Protein AF-A0A8T4JF68-F1 (afdb_monomer)

Sequence (188 aa):
KTSKNRTFMYDCLETLEKKGLVSHYIETNKKFFRAANPEQLYSVLDEEQKVQEQIMNEKCSSIKKLIPDLAKLQKPKGALPYVELFSTKKGIKTVLNLVLREKVDLFVYGSILAFRDIMEHYYDIWNKQRKGIATHVLTPEILQLPHAETEYFSDDYRTNTTTFTFGNKIIEILWGQVPVAILIESAE

Foldseek 3Di:
DDPDDPVVVVVVQVVCVVLVQKDWDDDPNDIDIDGDDPCSVVVSVVVVVVVVVVVVVVVVVVVVVCVVVVVVVPDDPPDPFDKDKAKALVSVVVVLVVCLVVLEAKEKEADPPLVCVQNPPVSVVSLVSNPNRAYEYEYCDDDDRPRYHYDHDHPVPHDQWMWIDGDQWIWIWRGDNMIMIMITGGPD

Nearest PDB structures (foldseek):
  5bpd-assembly1_C  TM=5.252E-01  e=4.393E-07  Pyrococcus furiosus
  6o8m-assembly1_A  TM=6.994E-01  e=2.051E-01  Rhodobacter capsulatus
  4aih-assembly1_A  TM=4.752E-01  e=1.415E-01  Yersinia pseudotuberculosis YPIII
  2jpi-assembly1_A  TM=5.373E-01  e=3.162E-01  Pseudomonas aeruginosa
  1sd4-assembly1_B  TM=3.888E-01  e=1.902E+00  Staphylococcus aureus

pLDDT: mean 90.13, std 8.57, range [48.44, 98.25]

Secondary structure (DSSP, 8-state):
--SS-HHHHHHHHHHHHHTTSEEEEEETTEEEEEEPPTTHHHHHHHHHHHHHHHHHHHHHHHHHHHHHHHHHHHS-SS-PSEEEEEEHHHHHHHHHHHHHHH---EEEEE-HHHHHHHHTHHHHHHHHHTTTS-EEEEESS----TT-EEEE--GGG--SEEEEEETTEEEEEE-SSS-EEEEEE---

Structure (mmCIF, N/CA/C/O backbone):
data_AF-A0A8T4JF68-F1
#
_entry.id   AF-A0A8T4JF68-F1
#
loop_
_atom_site.group_PDB
_atom_site.id
_atom_site.type_symbol
_atom_site.label_atom_id
_atom_site.label_alt_id
_atom_site.label_comp_id
_atom_site.label_asym_id
_atom_site.label_entity_id
_atom_site.label_seq_id
_atom_site.pdbx_PDB_ins_code
_atom_site.Cartn_x
_atom_site.Cartn_y
_atom_site.Cartn_z
_atom_site.occupancy
_atom_site.B_iso_or_equiv
_atom_site.auth_seq_id
_atom_site.auth_comp_id
_atom_site.auth_asym_id
_atom_site.auth_atom_id
_atom_site.pdbx_PDB_model_num
ATOM 1 N N . LYS A 1 1 ? -19.165 -5.368 49.349 1.00 48.44 1 LYS A N 1
ATOM 2 C CA . LYS A 1 1 ? -18.160 -4.419 49.897 1.00 48.44 1 LYS A CA 1
ATOM 3 C C . LYS A 1 1 ? -16.955 -4.441 48.971 1.00 48.44 1 LYS A C 1
ATOM 5 O O . LYS A 1 1 ? -16.382 -5.506 48.805 1.00 48.44 1 LYS A O 1
ATOM 10 N N . THR A 1 2 ? -16.626 -3.325 48.331 1.00 67.75 2 THR A N 1
ATOM 11 C CA . THR A 1 2 ? -15.415 -3.197 47.506 1.00 67.75 2 THR A CA 1
ATOM 12 C C . THR A 1 2 ? -14.262 -2.686 48.378 1.00 67.75 2 THR A C 1
ATOM 14 O O . THR A 1 2 ? -14.488 -1.980 49.358 1.00 67.75 2 THR A O 1
ATOM 17 N N . SER A 1 3 ? -13.024 -3.054 48.049 1.00 77.75 3 SER A N 1
ATOM 18 C CA . SER A 1 3 ? -11.802 -2.644 48.764 1.00 77.75 3 SER A CA 1
ATOM 19 C C . SER A 1 3 ? -11.249 -1.279 48.310 1.00 77.75 3 SER A C 1
ATOM 21 O O . SER A 1 3 ? -10.084 -0.969 48.546 1.00 77.75 3 SER A O 1
ATOM 23 N N . LYS A 1 4 ? -12.055 -0.463 47.616 1.00 81.12 4 LYS A N 1
ATOM 24 C CA . LYS A 1 4 ? -11.630 0.787 46.961 1.00 81.12 4 LYS A CA 1
ATOM 25 C C . LYS A 1 4 ? -12.006 2.028 47.781 1.00 81.12 4 LYS A C 1
ATOM 27 O O . LYS A 1 4 ? -12.950 2.005 48.567 1.00 81.12 4 LYS A O 1
ATOM 32 N N . ASN A 1 5 ? -11.264 3.122 47.579 1.00 84.62 5 ASN A N 1
ATOM 33 C CA . ASN A 1 5 ? -11.522 4.413 48.226 1.00 84.62 5 ASN A CA 1
ATOM 34 C C . ASN A 1 5 ? -12.870 5.003 47.759 1.00 84.62 5 ASN A C 1
ATOM 36 O O . ASN A 1 5 ? -13.254 4.847 46.600 1.00 84.62 5 ASN A O 1
ATOM 40 N N . ARG A 1 6 ? -13.579 5.689 48.663 1.00 82.88 6 ARG A N 1
ATOM 41 C CA . ARG A 1 6 ? -14.903 6.281 48.427 1.00 82.88 6 ARG A CA 1
ATOM 42 C C . ARG A 1 6 ? -14.926 7.252 47.248 1.00 82.88 6 ARG A C 1
ATOM 44 O O . ARG A 1 6 ? -15.857 7.163 46.461 1.00 82.88 6 ARG A O 1
ATOM 51 N N . THR A 1 7 ? -13.921 8.117 47.100 1.00 86.69 7 THR A N 1
ATOM 52 C CA . THR A 1 7 ? -13.858 9.084 45.986 1.00 86.69 7 THR A CA 1
ATOM 53 C C . THR A 1 7 ? -13.863 8.359 44.642 1.00 86.69 7 THR A C 1
ATOM 55 O O . THR A 1 7 ? -14.750 8.574 43.828 1.00 86.69 7 THR A O 1
ATOM 58 N N . PHE A 1 8 ? -12.983 7.365 44.494 1.00 88.50 8 PHE A N 1
ATOM 59 C CA . PHE A 1 8 ? -12.908 6.534 43.292 1.00 88.50 8 PHE A CA 1
ATOM 60 C C . PHE A 1 8 ? -14.219 5.790 42.995 1.00 88.50 8 PHE A C 1
ATOM 62 O O . PHE A 1 8 ? -14.572 5.598 41.835 1.00 88.50 8 PHE A O 1
ATOM 69 N N . MET A 1 9 ? -14.957 5.359 44.027 1.00 87.25 9 MET A N 1
ATOM 70 C CA . MET A 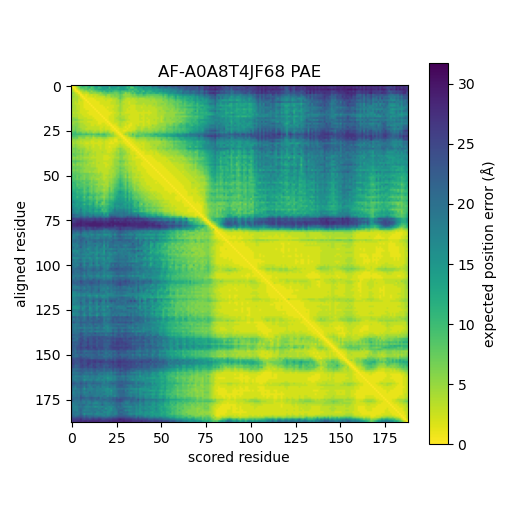1 9 ? -16.259 4.721 43.815 1.00 87.25 9 MET A CA 1
ATOM 71 C C . MET A 1 9 ? -17.302 5.691 43.272 1.00 87.25 9 MET A C 1
ATOM 73 O O . MET A 1 9 ? -18.075 5.290 42.409 1.00 87.25 9 MET A O 1
ATOM 77 N N . TYR A 1 10 ? -17.346 6.928 43.772 1.00 87.50 10 TYR A N 1
ATOM 78 C CA . TYR A 1 10 ? -18.277 7.930 43.259 1.00 87.50 10 TYR A CA 1
ATOM 79 C C . TYR A 1 10 ? -17.936 8.314 41.820 1.00 87.50 10 TYR A C 1
ATOM 81 O O . TYR A 1 10 ? -18.845 8.319 40.998 1.00 87.50 10 TYR A O 1
ATOM 89 N N . ASP A 1 11 ? -16.654 8.481 41.488 1.00 89.25 11 ASP A N 1
ATOM 90 C CA . ASP A 1 11 ? -16.212 8.754 40.111 1.00 89.25 11 ASP A CA 1
ATOM 91 C C . ASP A 1 11 ? -16.599 7.609 39.155 1.00 89.25 11 ASP A C 1
ATOM 93 O O . ASP A 1 11 ? -17.097 7.820 38.045 1.00 89.25 11 ASP A O 1
ATOM 97 N N . CYS A 1 12 ? -16.414 6.362 39.604 1.00 90.69 12 CYS A N 1
ATOM 98 C CA . CYS A 1 12 ? -16.812 5.173 38.852 1.00 90.69 12 CYS A CA 1
ATOM 99 C C . CYS A 1 12 ? -18.333 5.091 38.677 1.00 90.69 12 CYS A C 1
ATOM 101 O O . CYS A 1 12 ? -18.801 4.823 37.574 1.00 90.69 12 CYS A O 1
ATOM 103 N N . LEU A 1 13 ? -19.108 5.315 39.742 1.00 90.50 13 LEU A N 1
ATOM 104 C CA . LEU A 1 13 ? -20.571 5.291 39.688 1.00 90.50 13 LEU A CA 1
ATOM 105 C C . LEU A 1 13 ? -21.118 6.412 38.806 1.00 90.50 13 LEU A C 1
ATOM 107 O O . LEU A 1 13 ? -22.035 6.157 38.038 1.00 90.50 13 LEU A O 1
ATOM 111 N N . GLU A 1 14 ? -20.526 7.604 38.848 1.00 91.06 14 GLU A N 1
ATOM 112 C CA . GLU A 1 14 ? -20.888 8.715 37.969 1.00 91.06 14 GLU A CA 1
ATOM 113 C C . GLU A 1 14 ? -20.590 8.388 36.499 1.00 91.06 14 GLU A C 1
ATOM 115 O O . GLU A 1 14 ? -21.401 8.666 35.619 1.00 91.06 14 GLU A O 1
ATOM 120 N N . THR A 1 15 ? -19.456 7.745 36.216 1.00 91.50 15 THR A N 1
ATOM 121 C CA . THR A 1 15 ? -19.109 7.313 34.852 1.00 91.50 15 THR A CA 1
ATOM 122 C C . THR A 1 15 ? -20.068 6.237 34.343 1.00 91.50 15 THR A C 1
ATOM 124 O O . THR A 1 15 ? -20.536 6.310 33.208 1.00 91.50 15 THR A O 1
ATOM 127 N N . LEU A 1 16 ? -20.386 5.244 35.179 1.00 91.25 16 LEU A N 1
ATOM 128 C CA . LEU A 1 16 ? -21.347 4.191 34.843 1.00 91.25 16 LEU A CA 1
ATOM 129 C C . LEU A 1 16 ? -22.762 4.750 34.665 1.00 91.25 16 LEU A C 1
ATOM 131 O O . LEU A 1 16 ? -23.489 4.290 33.790 1.00 91.25 16 LEU A O 1
ATOM 135 N N . GLU A 1 17 ? -23.130 5.753 35.458 1.00 91.12 17 GLU A N 1
ATOM 136 C CA . GLU A 1 17 ? -24.394 6.475 35.344 1.00 91.12 17 GLU A CA 1
ATOM 137 C C . GLU A 1 17 ? -24.473 7.257 34.026 1.00 91.12 17 GLU A C 1
ATOM 139 O O . GLU A 1 17 ? -25.445 7.109 33.289 1.00 91.12 17 GLU A O 1
ATOM 144 N N . LYS A 1 18 ? -23.413 7.988 33.649 1.00 89.94 18 LYS A N 1
ATOM 145 C CA . LYS A 1 18 ? -23.311 8.669 32.342 1.00 89.94 18 LYS A CA 1
ATOM 146 C C . LYS A 1 18 ? -23.386 7.702 31.158 1.00 89.94 18 LYS A C 1
ATOM 148 O O . LYS A 1 18 ? -23.906 8.075 30.114 1.00 89.94 18 LYS A O 1
ATOM 153 N N . LYS A 1 19 ? -22.887 6.473 31.321 1.00 89.38 19 LYS A N 1
ATOM 154 C CA . LYS A 1 19 ? -22.987 5.393 30.324 1.00 89.38 19 LYS A CA 1
ATOM 155 C C . LYS A 1 19 ? -24.321 4.627 30.373 1.00 89.38 19 LYS A C 1
ATOM 157 O O . LYS A 1 19 ? -24.468 3.647 29.656 1.00 89.38 19 LYS A O 1
ATOM 162 N N . GLY A 1 20 ? -25.265 5.001 31.242 1.00 89.12 20 GLY A N 1
ATOM 163 C CA . GLY A 1 20 ? -26.559 4.318 31.380 1.00 89.12 20 GLY A CA 1
ATOM 164 C C . GLY A 1 20 ? -26.493 2.918 32.009 1.00 89.12 20 GLY A C 1
ATOM 165 O O . GLY A 1 20 ? -27.494 2.206 32.051 1.00 89.12 20 GLY A O 1
ATOM 166 N N . LEU A 1 21 ? -25.334 2.510 32.535 1.00 93.00 21 LEU A N 1
ATOM 167 C CA . LEU A 1 21 ? -25.107 1.182 33.121 1.00 93.00 21 LEU A CA 1
ATOM 168 C C . LEU A 1 21 ? -25.537 1.096 34.587 1.00 93.00 21 LEU A C 1
ATOM 170 O O . LEU A 1 21 ? -25.675 0.003 35.144 1.00 93.00 21 LEU A O 1
ATOM 174 N N . VAL A 1 22 ? -25.742 2.243 35.228 1.00 93.81 22 VAL A N 1
ATOM 175 C CA . VAL A 1 22 ? -26.219 2.355 36.604 1.00 93.81 22 VAL A CA 1
ATOM 176 C C . VAL A 1 22 ? -27.252 3.475 36.674 1.00 93.81 22 VAL A C 1
ATOM 178 O O . VAL A 1 22 ? -27.049 4.557 36.142 1.00 93.81 22 VAL A O 1
ATOM 181 N N . SER A 1 23 ? -28.353 3.221 37.370 1.00 90.75 23 SER A N 1
ATOM 182 C CA . SER A 1 23 ? -29.337 4.233 37.760 1.00 90.75 23 SER A CA 1
ATOM 183 C C . SER A 1 23 ? -29.231 4.500 39.256 1.00 90.75 23 SER A C 1
ATOM 185 O O . SER A 1 23 ? -28.668 3.690 39.999 1.00 90.75 23 SER A O 1
ATOM 187 N N . HIS A 1 24 ? -29.783 5.616 39.722 1.00 91.88 24 HIS A N 1
ATOM 188 C CA . HIS A 1 24 ? -29.879 5.885 41.148 1.00 91.88 24 HIS A CA 1
ATOM 189 C C . HIS A 1 24 ? -31.289 6.295 41.557 1.00 91.88 24 HIS A C 1
ATOM 191 O O . HIS A 1 24 ? -32.062 6.812 40.756 1.00 91.88 24 HIS A O 1
ATOM 197 N N . TYR A 1 25 ? -31.601 6.090 42.830 1.00 90.94 25 TYR A N 1
ATOM 198 C CA . TYR A 1 25 ? -32.813 6.589 43.465 1.00 90.94 25 TYR A CA 1
ATOM 199 C C . TYR A 1 25 ? -32.492 7.075 44.880 1.00 90.94 25 TYR A C 1
ATOM 201 O O . TYR A 1 25 ? -31.462 6.716 45.456 1.00 90.94 25 TYR A O 1
ATOM 209 N N . ILE A 1 26 ? -33.351 7.933 45.427 1.00 90.94 26 ILE A N 1
ATOM 210 C CA . ILE A 1 26 ? -33.184 8.477 46.775 1.00 90.94 26 ILE A CA 1
ATOM 211 C C . ILE A 1 26 ? -34.190 7.801 47.694 1.00 90.94 26 ILE A C 1
ATOM 213 O O . ILE A 1 26 ? -35.392 7.849 47.455 1.00 90.94 26 ILE A O 1
ATOM 217 N N . GLU A 1 27 ? -33.691 7.209 48.770 1.00 91.56 27 GLU A N 1
ATOM 218 C CA . GLU A 1 27 ? -34.509 6.620 49.822 1.00 91.56 27 GLU A CA 1
ATOM 219 C C . GLU A 1 27 ? -33.942 7.071 51.169 1.00 91.56 27 GLU A C 1
ATOM 221 O O . GLU A 1 27 ? -32.741 6.965 51.422 1.00 91.56 27 GLU A O 1
ATOM 226 N N . THR A 1 28 ? -34.784 7.636 52.038 1.00 89.38 28 THR A N 1
ATOM 227 C CA . THR A 1 28 ? -34.376 8.112 53.377 1.00 89.38 28 THR A CA 1
ATOM 228 C C . THR A 1 28 ? -33.155 9.061 53.348 1.00 89.38 28 THR A C 1
ATOM 230 O O . THR A 1 28 ? -32.189 8.877 54.090 1.00 89.38 28 THR A O 1
ATOM 233 N N . ASN A 1 29 ? -33.163 10.065 52.457 1.00 88.38 29 ASN A N 1
ATOM 234 C CA . ASN A 1 29 ? -32.058 11.023 52.243 1.00 88.38 29 ASN A CA 1
ATOM 235 C C . ASN A 1 29 ? -30.697 10.392 51.867 1.00 88.38 29 ASN A C 1
ATOM 237 O O . ASN A 1 29 ? -29.649 11.018 52.036 1.00 88.38 29 ASN A O 1
ATOM 241 N N . LYS A 1 30 ? -30.684 9.165 51.330 1.00 86.44 30 LYS A N 1
ATOM 242 C CA . LYS A 1 30 ? -29.474 8.495 50.831 1.00 86.44 30 LYS A CA 1
ATOM 243 C C . LYS A 1 30 ? -29.638 8.101 49.362 1.00 86.44 30 LYS A C 1
ATOM 245 O O . LYS A 1 30 ? -30.699 7.630 48.963 1.00 86.44 30 LYS A O 1
ATOM 250 N N . LYS A 1 31 ? -28.577 8.295 48.567 1.00 87.62 31 LYS A N 1
ATOM 251 C CA . LYS A 1 31 ? -28.507 7.907 47.145 1.00 87.62 31 LYS A CA 1
ATOM 252 C C . LYS A 1 31 ? -28.165 6.416 47.051 1.00 87.62 31 LYS A C 1
ATOM 254 O O . LYS A 1 31 ? -27.073 6.007 47.445 1.00 87.62 31 LYS A O 1
ATOM 259 N N . PHE A 1 32 ? -29.095 5.617 46.545 1.00 90.62 32 PHE A N 1
ATOM 260 C CA . PHE A 1 32 ? -28.908 4.200 46.241 1.00 90.62 32 PHE A CA 1
ATOM 261 C C . PHE A 1 32 ? -28.691 4.024 44.743 1.00 90.62 32 PHE A C 1
ATOM 263 O O . PHE A 1 32 ? -29.302 4.729 43.948 1.00 90.62 32 PHE A O 1
ATOM 270 N N . PHE A 1 33 ? -27.827 3.086 44.360 1.00 91.31 33 PHE A N 1
ATOM 271 C CA . PHE A 1 33 ? -27.488 2.810 42.966 1.00 91.31 33 PHE A CA 1
ATOM 272 C C . PHE A 1 33 ? -27.948 1.405 42.581 1.00 91.31 33 PHE A C 1
ATOM 274 O O . PHE A 1 33 ? -27.778 0.458 43.351 1.00 91.31 33 PHE A O 1
ATOM 281 N N . ARG A 1 34 ? -28.500 1.263 41.378 1.00 91.44 34 ARG A N 1
ATOM 282 C CA . ARG A 1 34 ? -28.985 0.003 40.818 1.00 91.44 34 ARG A CA 1
ATOM 283 C C . ARG A 1 34 ? -28.376 -0.207 39.437 1.00 91.44 34 ARG A C 1
ATOM 285 O O . ARG A 1 34 ? -28.502 0.654 38.570 1.00 91.44 34 ARG A O 1
ATOM 292 N N . ALA A 1 35 ? -27.735 -1.356 39.239 1.00 92.56 35 ALA A N 1
ATOM 293 C CA . ALA A 1 35 ? -27.199 -1.743 37.939 1.00 92.56 35 ALA A CA 1
ATOM 294 C C . ALA A 1 35 ? -28.327 -1.910 36.909 1.00 92.56 35 ALA A C 1
ATOM 296 O O . ALA A 1 35 ? -29.410 -2.407 37.237 1.00 92.56 35 ALA A O 1
ATOM 297 N N . ALA A 1 36 ? -28.061 -1.489 35.677 1.00 90.38 36 ALA A N 1
ATOM 298 C CA . ALA A 1 36 ? -28.931 -1.740 34.541 1.00 90.38 36 ALA A CA 1
ATOM 299 C C . ALA A 1 36 ? -28.865 -3.219 34.109 1.00 90.38 36 ALA A C 1
ATOM 301 O O . ALA A 1 36 ? -28.048 -3.998 34.608 1.00 90.38 36 ALA A O 1
ATOM 302 N N . ASN A 1 37 ? -29.743 -3.619 33.185 1.00 92.56 37 ASN A N 1
ATOM 303 C CA . ASN A 1 37 ? -29.700 -4.955 32.584 1.00 92.56 37 ASN A CA 1
ATOM 304 C C . ASN A 1 37 ? -28.322 -5.176 31.907 1.00 92.56 37 ASN A C 1
ATOM 306 O O . ASN A 1 37 ? -27.897 -4.289 31.167 1.00 92.56 37 ASN A O 1
ATOM 310 N N . PRO A 1 38 ? -27.632 -6.317 32.116 1.00 90.25 38 PRO A N 1
ATOM 311 C CA . PRO A 1 38 ? -26.358 -6.628 31.459 1.00 90.25 38 PRO A CA 1
ATOM 312 C C . PRO A 1 38 ? -26.340 -6.453 29.933 1.00 90.25 38 PRO A C 1
ATOM 314 O O . PRO A 1 38 ? -25.294 -6.114 29.385 1.00 90.25 38 PRO A O 1
ATOM 317 N N . GLU A 1 39 ? -27.477 -6.622 29.248 1.00 90.38 39 GLU A N 1
ATOM 318 C CA . GLU A 1 39 ? -27.603 -6.364 27.803 1.00 90.38 39 GLU A CA 1
ATOM 319 C C . GLU A 1 39 ? -27.243 -4.920 27.415 1.00 90.38 39 GLU A C 1
ATOM 321 O O . GLU A 1 39 ? -26.769 -4.683 26.308 1.00 90.38 39 GLU A O 1
ATOM 326 N N . GLN A 1 40 ? -27.364 -3.961 28.339 1.00 88.88 40 GLN A N 1
ATOM 327 C CA . GLN A 1 40 ? -26.979 -2.564 28.112 1.00 88.88 40 GLN A CA 1
ATOM 328 C C . GLN A 1 40 ? -25.486 -2.391 27.813 1.00 88.88 40 GLN A C 1
ATOM 330 O O . GLN A 1 40 ? -25.106 -1.423 27.162 1.00 88.88 40 GLN A O 1
ATOM 335 N N . LEU A 1 41 ? -24.629 -3.334 28.224 1.00 89.31 41 LEU A N 1
ATOM 336 C CA . LEU A 1 41 ? -23.211 -3.312 27.852 1.00 89.31 41 LEU A CA 1
ATOM 337 C C . LEU A 1 41 ? -23.022 -3.412 26.334 1.00 89.31 41 LEU A C 1
ATOM 339 O O . LEU A 1 41 ? -22.144 -2.746 25.790 1.00 89.31 41 LEU A O 1
ATOM 343 N N . TYR A 1 42 ? -23.854 -4.209 25.654 1.00 89.75 42 TYR A N 1
ATOM 344 C CA . TYR A 1 42 ? -23.826 -4.306 24.196 1.00 89.75 42 TYR A CA 1
ATOM 345 C C . TYR A 1 42 ? -24.303 -3.012 23.545 1.00 89.75 42 TYR A C 1
ATOM 347 O O . TYR A 1 42 ? -23.651 -2.540 22.619 1.00 89.75 42 TYR A O 1
ATOM 355 N N . SER A 1 43 ? -25.379 -2.410 24.056 1.00 88.81 43 SER A N 1
ATOM 356 C CA . SER A 1 43 ? -25.897 -1.138 23.540 1.00 88.81 43 SER A CA 1
ATOM 357 C C . SER A 1 43 ? -24.850 -0.024 23.594 1.00 88.81 43 SER A C 1
ATOM 359 O O . SER A 1 43 ? -24.672 0.686 22.611 1.00 88.81 43 SER A O 1
ATOM 361 N N . VAL A 1 44 ? -24.096 0.083 24.697 1.00 89.56 44 VAL A N 1
ATOM 362 C CA . VAL A 1 44 ? -23.018 1.080 24.834 1.00 89.56 44 VAL A CA 1
ATOM 363 C C . VAL A 1 44 ? -21.924 0.875 23.780 1.00 89.56 44 VAL A C 1
ATOM 365 O O . VAL A 1 44 ? -21.461 1.844 23.185 1.00 89.56 44 VAL A O 1
ATOM 368 N N . LEU A 1 45 ? -21.512 -0.373 23.527 1.00 91.44 45 LEU A N 1
ATOM 369 C CA . LEU A 1 45 ? -20.492 -0.669 22.514 1.00 91.44 45 LEU A CA 1
ATOM 370 C C . LEU A 1 45 ? -20.994 -0.406 21.088 1.00 91.44 45 LEU A C 1
ATOM 372 O O . LEU A 1 45 ? -20.252 0.137 20.272 1.00 91.44 45 LEU A O 1
ATOM 376 N N . ASP A 1 46 ? -22.243 -0.766 20.792 1.00 93.00 46 ASP A N 1
ATOM 377 C CA . ASP A 1 46 ? -22.877 -0.521 19.493 1.00 93.00 46 ASP A CA 1
ATOM 378 C C . ASP A 1 46 ? -23.035 0.984 19.212 1.00 93.00 46 ASP A C 1
ATOM 380 O O . ASP A 1 46 ? -22.745 1.453 18.110 1.00 93.00 46 ASP A O 1
ATOM 384 N N . GLU A 1 47 ? -23.413 1.774 20.220 1.00 91.50 47 GLU A N 1
ATOM 385 C CA . GLU A 1 47 ? -23.448 3.2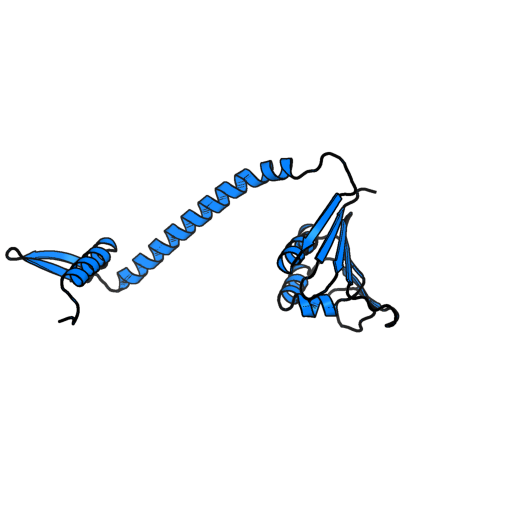37 20.125 1.00 91.50 47 GLU A CA 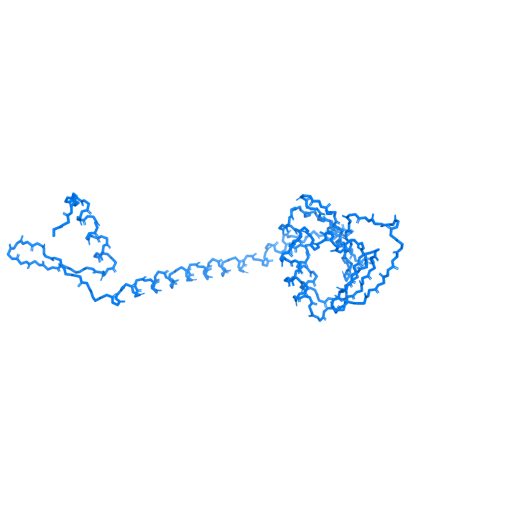1
ATOM 386 C C . GLU A 1 47 ? -22.052 3.832 19.892 1.00 91.50 47 GLU A C 1
ATOM 388 O O . GLU A 1 47 ? -21.879 4.638 18.973 1.00 91.50 47 GLU A O 1
ATOM 393 N N . GLU A 1 48 ? -21.041 3.414 20.665 1.00 91.44 48 GLU A N 1
ATOM 394 C CA . GLU A 1 48 ? -19.653 3.862 20.479 1.00 91.44 48 GLU A CA 1
ATOM 395 C C . GLU A 1 48 ? -19.147 3.528 19.061 1.00 91.44 48 GLU A C 1
ATOM 397 O O . GLU A 1 48 ? -18.528 4.377 18.409 1.00 91.44 48 GLU A O 1
ATOM 402 N N . GLN A 1 49 ? -19.464 2.336 18.540 1.00 93.62 49 GLN A N 1
ATOM 403 C CA . GLN A 1 49 ? -19.123 1.932 17.175 1.00 93.62 49 GLN A CA 1
ATOM 404 C C . GLN A 1 49 ? -19.798 2.827 16.128 1.00 93.62 49 GLN A C 1
ATOM 406 O O . GLN A 1 49 ? -19.119 3.331 15.231 1.00 93.62 49 GLN A O 1
ATOM 411 N N . LYS A 1 50 ? -21.109 3.070 16.244 1.00 94.50 50 LYS A N 1
ATOM 412 C CA . LYS A 1 50 ? -21.863 3.918 15.305 1.00 94.50 50 LYS A CA 1
ATOM 413 C C . LYS A 1 50 ? -21.336 5.348 15.271 1.00 94.50 50 LYS A C 1
ATOM 415 O O . LYS A 1 50 ? -21.194 5.919 14.191 1.00 94.50 50 LYS A O 1
ATOM 420 N N . VAL A 1 51 ? -20.997 5.915 16.430 1.00 94.62 51 VAL A N 1
ATOM 421 C CA . VAL A 1 51 ? -20.394 7.254 16.514 1.00 94.62 51 VAL A CA 1
ATOM 422 C C . VAL A 1 51 ? -19.040 7.281 15.803 1.00 94.62 51 VAL A C 1
ATOM 424 O O . VAL A 1 51 ? -18.774 8.187 15.012 1.00 94.62 51 VAL A O 1
ATOM 427 N N . GLN A 1 52 ? -18.184 6.281 16.027 1.00 93.50 52 GLN A N 1
ATOM 428 C CA . GLN A 1 52 ? -16.889 6.200 15.343 1.00 93.50 52 GLN A CA 1
ATOM 429 C C . GLN A 1 52 ? -17.038 6.033 13.829 1.00 93.50 52 GLN A C 1
ATOM 431 O O . GLN A 1 52 ? -16.306 6.668 13.065 1.00 93.50 52 GLN A O 1
ATOM 436 N N . GLU A 1 53 ? -17.996 5.219 13.393 1.00 95.19 53 GLU A N 1
ATOM 437 C CA . GLU A 1 53 ? -18.310 5.021 11.983 1.00 95.19 53 GLU A CA 1
ATOM 438 C C . GLU A 1 53 ? -18.797 6.323 11.333 1.00 95.19 53 GLU A C 1
ATOM 440 O O . GLU A 1 53 ? -18.308 6.700 10.267 1.00 95.19 53 GLU A O 1
ATOM 445 N N . GLN A 1 54 ? -19.683 7.070 11.999 1.00 94.81 54 GLN A N 1
ATOM 446 C CA . GLN A 1 54 ? -20.129 8.388 11.542 1.00 94.81 54 GLN A CA 1
ATOM 447 C C . GLN A 1 54 ? -18.962 9.372 11.411 1.00 94.81 54 GLN A C 1
ATOM 449 O O . GLN A 1 54 ? -18.780 9.956 10.342 1.00 94.81 54 GLN A O 1
ATOM 454 N N . ILE A 1 55 ? -18.114 9.490 12.439 1.00 95.00 55 ILE A N 1
ATOM 455 C CA . ILE A 1 55 ? -16.928 10.363 12.410 1.00 95.00 55 ILE A CA 1
ATOM 456 C C . ILE A 1 55 ? -15.998 9.979 11.251 1.00 9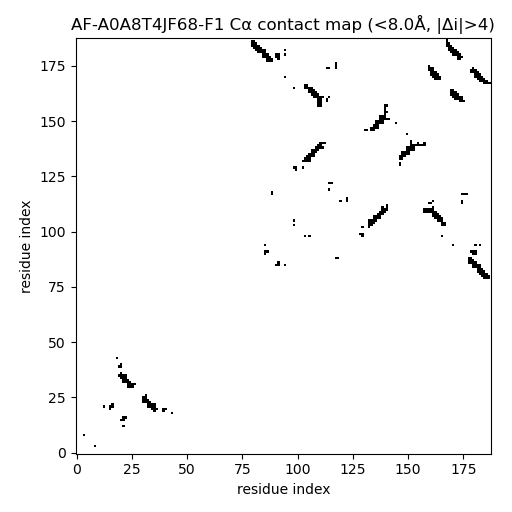5.00 55 ILE A C 1
ATOM 458 O O . ILE A 1 55 ? -15.447 10.848 10.569 1.00 95.00 55 ILE A O 1
ATOM 462 N N . MET A 1 56 ? -15.798 8.680 11.014 1.00 93.00 56 MET A N 1
ATOM 463 C CA . MET A 1 56 ? -14.973 8.206 9.905 1.00 93.00 56 MET A CA 1
ATOM 464 C C . MET A 1 56 ? -15.594 8.575 8.554 1.00 93.00 56 MET A C 1
ATOM 466 O O . MET A 1 56 ? -14.906 9.120 7.688 1.00 93.00 56 MET A O 1
ATOM 470 N N . ASN A 1 57 ? -16.898 8.354 8.392 1.00 93.75 57 ASN A N 1
ATOM 471 C CA . ASN A 1 57 ? -17.634 8.673 7.172 1.00 93.75 57 ASN A CA 1
ATOM 472 C C . ASN A 1 57 ? -17.604 10.175 6.857 1.00 93.75 57 ASN A C 1
ATOM 474 O O . ASN A 1 57 ? -17.393 10.561 5.704 1.00 93.75 57 ASN A O 1
ATOM 478 N N . GLU A 1 58 ? -17.730 11.034 7.867 1.00 94.19 58 GLU A N 1
ATOM 479 C CA . GLU A 1 58 ? -17.611 12.488 7.724 1.00 94.19 58 GLU A CA 1
ATOM 480 C C . GLU A 1 58 ? -16.208 12.913 7.279 1.00 94.19 58 GLU A C 1
ATOM 482 O O . GLU A 1 58 ? -16.063 13.717 6.349 1.00 94.19 58 GLU A O 1
ATOM 487 N N . LYS A 1 59 ? -15.161 12.337 7.885 1.00 93.50 59 LYS A N 1
ATOM 488 C CA . LYS A 1 59 ? -13.766 12.576 7.480 1.00 93.50 59 LYS A CA 1
ATOM 489 C C . LYS A 1 59 ? -13.526 12.137 6.039 1.00 93.50 59 LYS A C 1
ATOM 491 O O . LYS A 1 59 ? -12.997 12.916 5.245 1.00 93.50 59 LYS A O 1
ATOM 496 N N . CYS A 1 60 ? -13.961 10.932 5.673 1.00 90.25 60 CYS A N 1
ATOM 497 C CA . CYS A 1 60 ? -13.854 10.417 4.309 1.00 90.25 60 CYS A CA 1
ATOM 498 C C . CYS A 1 60 ? -14.600 11.303 3.304 1.00 90.25 60 CYS A C 1
ATOM 500 O O . CYS A 1 60 ? -14.043 11.635 2.259 1.00 90.25 60 CYS A O 1
ATOM 502 N N . SER A 1 61 ? -15.824 11.731 3.625 1.00 92.62 61 SER A N 1
ATOM 503 C CA . SER A 1 61 ? -16.623 12.641 2.793 1.00 92.62 61 SER A CA 1
ATOM 504 C C . SER A 1 61 ? -15.923 13.985 2.584 1.00 92.62 61 SER A C 1
ATOM 506 O O . SER A 1 61 ? -15.826 14.471 1.455 1.00 92.62 61 SER A O 1
ATOM 508 N N . SER A 1 62 ? -15.362 14.554 3.652 1.00 91.44 62 SER A N 1
ATOM 509 C CA . SER A 1 62 ? -14.638 15.829 3.609 1.00 91.44 62 SER A CA 1
ATOM 510 C C . SER A 1 62 ? -13.392 15.741 2.729 1.00 91.44 62 SER A C 1
ATOM 512 O O . SER A 1 62 ? -13.190 16.580 1.856 1.00 91.44 62 SER A O 1
ATOM 514 N N . ILE A 1 63 ? -12.602 14.675 2.881 1.00 91.31 63 ILE A N 1
ATOM 515 C CA . ILE A 1 63 ? -11.420 14.428 2.045 1.00 91.31 63 ILE A CA 1
ATOM 516 C C . ILE A 1 63 ? -11.828 14.199 0.586 1.00 91.31 63 ILE A C 1
ATOM 518 O O . ILE A 1 63 ? -11.222 14.769 -0.318 1.00 91.31 63 ILE A O 1
ATOM 522 N N . LYS A 1 64 ? -12.890 13.423 0.333 1.00 92.12 64 LYS A N 1
ATOM 523 C CA . LYS A 1 64 ? -13.366 13.116 -1.024 1.00 92.12 64 LYS A CA 1
ATOM 524 C C . LYS A 1 64 ? -13.769 14.369 -1.805 1.00 92.12 64 LYS A C 1
ATOM 526 O O . LYS A 1 64 ? -13.570 14.405 -3.015 1.00 92.12 64 LYS A O 1
ATOM 531 N N . LYS A 1 65 ? -14.281 15.400 -1.123 1.00 92.75 65 LYS A N 1
ATOM 532 C CA . LYS A 1 65 ? -14.580 16.710 -1.727 1.00 92.75 65 LYS A CA 1
ATOM 533 C C . LYS 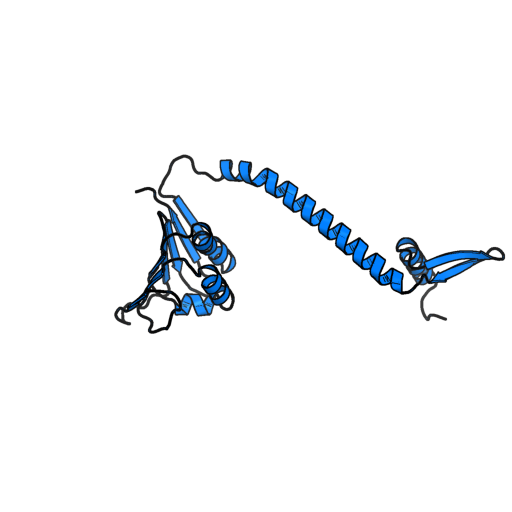A 1 65 ? -13.321 17.494 -2.112 1.00 92.75 65 LYS A C 1
ATOM 535 O O . LYS A 1 65 ? -13.371 18.239 -3.080 1.00 92.75 65 LYS A O 1
ATOM 540 N N . LEU A 1 66 ? -12.212 17.309 -1.394 1.00 91.62 66 LEU A N 1
ATOM 541 C CA . LEU A 1 66 ? -10.943 18.011 -1.632 1.00 91.62 66 LEU A CA 1
ATOM 542 C C . LEU A 1 66 ? -10.071 17.341 -2.706 1.00 91.62 66 LEU A C 1
ATOM 544 O O . LEU A 1 66 ? -9.279 18.019 -3.357 1.00 91.62 66 LEU A O 1
ATOM 548 N N . ILE A 1 67 ? -10.215 16.026 -2.915 1.00 90.25 67 ILE A N 1
ATOM 549 C CA . ILE A 1 67 ? -9.418 15.260 -3.894 1.00 90.25 67 ILE A CA 1
ATOM 550 C C . ILE A 1 67 ? -9.392 15.909 -5.293 1.00 90.25 67 ILE A C 1
ATOM 552 O O . ILE A 1 67 ? -8.296 16.040 -5.838 1.00 90.25 67 ILE A O 1
ATOM 556 N N . PRO A 1 68 ? -10.523 16.335 -5.898 1.00 86.31 68 PRO A N 1
ATOM 557 C CA . PRO A 1 68 ? -10.510 16.921 -7.239 1.00 86.31 68 PRO A CA 1
ATOM 558 C C . PRO A 1 68 ? -9.674 18.199 -7.337 1.00 86.31 68 PRO A C 1
ATOM 560 O O . PRO A 1 68 ? -9.018 18.424 -8.351 1.00 86.31 68 PRO A O 1
ATOM 563 N N . ASP A 1 69 ? -9.677 19.031 -6.296 1.00 86.75 69 ASP A N 1
ATOM 564 C CA . ASP A 1 69 ? -8.924 20.285 -6.292 1.00 86.75 69 ASP A CA 1
ATOM 565 C C . ASP A 1 69 ? -7.436 20.043 -6.041 1.00 86.75 69 ASP A C 1
ATOM 567 O O . ASP A 1 69 ? -6.597 20.613 -6.739 1.00 86.75 69 ASP A O 1
ATOM 571 N N . LEU A 1 70 ? -7.097 19.110 -5.147 1.00 87.12 70 LEU A N 1
ATOM 572 C CA . LEU A 1 70 ? -5.717 18.648 -4.976 1.00 87.12 70 LEU A CA 1
ATOM 573 C C . LEU A 1 70 ? -5.164 18.036 -6.271 1.00 87.12 70 LEU A C 1
ATOM 575 O O . LEU A 1 70 ? -4.027 18.310 -6.645 1.00 87.12 70 LEU A O 1
ATOM 579 N N . ALA A 1 71 ? -5.982 17.282 -7.009 1.00 81.75 71 ALA A N 1
ATOM 580 C CA . ALA A 1 71 ? -5.590 16.705 -8.292 1.00 81.75 71 ALA A CA 1
ATOM 581 C C . ALA A 1 71 ? -5.300 17.775 -9.361 1.00 81.75 71 ALA A C 1
ATOM 583 O O . ALA A 1 71 ? -4.425 17.577 -10.204 1.00 81.75 71 ALA A O 1
ATOM 584 N N . LYS A 1 72 ? -5.989 18.926 -9.333 1.00 80.25 72 LYS A N 1
ATOM 585 C CA . LYS A 1 72 ? -5.678 20.059 -10.226 1.00 80.25 72 LYS A CA 1
ATOM 586 C C . LYS A 1 72 ? -4.326 20.691 -9.896 1.00 80.25 72 LYS A C 1
ATOM 588 O O . LYS A 1 72 ? -3.630 21.101 -10.818 1.00 80.25 72 LYS A O 1
ATOM 593 N N . LEU A 1 73 ? -3.969 20.766 -8.612 1.00 79.12 73 LEU A N 1
ATOM 594 C CA . LEU A 1 73 ? -2.677 21.293 -8.155 1.00 79.12 73 LEU A CA 1
ATOM 595 C C . LEU A 1 73 ? -1.522 20.330 -8.444 1.00 79.12 73 LEU A C 1
ATOM 597 O O . LEU A 1 73 ? -0.404 20.776 -8.678 1.00 79.12 73 LEU A O 1
ATOM 601 N N . GLN A 1 74 ? -1.794 19.022 -8.436 1.00 70.81 74 GLN A N 1
ATOM 602 C CA . GLN A 1 74 ? -0.777 18.001 -8.663 1.0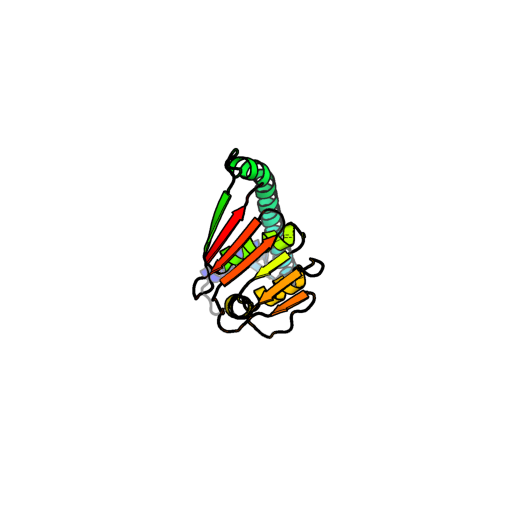0 70.81 74 GLN A CA 1
ATOM 603 C C . GLN A 1 74 ? -0.309 17.938 -10.119 1.00 70.81 74 GLN A C 1
ATOM 605 O O . GLN A 1 74 ? 0.828 17.550 -10.346 1.00 70.81 74 GLN A O 1
ATOM 610 N N . LYS A 1 75 ? -1.140 18.305 -11.108 1.00 59.38 75 LYS A N 1
ATOM 611 C CA . LYS A 1 75 ? -0.746 18.230 -12.523 1.00 59.38 75 LYS A CA 1
ATOM 612 C C . LYS A 1 75 ? 0.369 19.243 -12.828 1.00 59.38 75 LYS A C 1
ATOM 614 O O . LYS A 1 75 ? 0.063 20.439 -12.908 1.00 59.38 75 LYS A O 1
ATOM 619 N N . PRO A 1 76 ? 1.622 18.820 -13.092 1.00 59.53 76 PRO A N 1
ATOM 620 C CA . PRO A 1 76 ? 2.571 19.709 -13.738 1.00 59.53 76 PRO A CA 1
ATOM 621 C C . PRO A 1 76 ? 1.983 20.089 -15.099 1.00 59.53 76 PRO A C 1
ATOM 623 O O . PRO A 1 76 ? 1.636 19.234 -15.917 1.00 59.53 76 PRO A O 1
ATOM 626 N N . LYS A 1 77 ? 1.796 21.389 -15.331 1.00 53.56 77 LYS A N 1
ATOM 627 C CA . LYS A 1 77 ? 1.383 21.896 -16.639 1.00 53.56 77 LYS A CA 1
ATOM 628 C C . LYS A 1 77 ? 2.488 21.572 -17.654 1.00 53.56 77 LYS A C 1
ATOM 630 O O . LYS A 1 77 ? 3.472 22.293 -17.727 1.00 53.56 77 LYS A O 1
ATOM 635 N N . GLY A 1 78 ? 2.305 20.510 -18.436 1.00 56.88 78 GLY A N 1
ATOM 636 C CA . GLY A 1 78 ? 2.894 20.373 -19.773 1.00 56.88 78 GLY A CA 1
ATOM 637 C C . GLY A 1 78 ? 4.371 19.989 -19.897 1.00 56.88 78 GLY A C 1
ATOM 638 O O . GLY A 1 78 ? 4.899 20.143 -20.990 1.00 56.88 78 GLY A O 1
ATOM 639 N N . ALA A 1 79 ? 5.038 19.480 -18.860 1.00 60.25 79 ALA A N 1
ATOM 640 C CA . ALA A 1 79 ? 6.406 18.968 -18.992 1.00 60.25 79 ALA A CA 1
ATOM 641 C C . ALA A 1 79 ? 6.422 17.449 -18.795 1.00 60.25 79 ALA A C 1
ATOM 643 O O . ALA A 1 79 ? 6.591 16.961 -17.680 1.00 60.25 79 ALA A O 1
ATOM 644 N N . LEU A 1 80 ? 6.187 16.714 -19.881 1.00 67.06 80 LEU A N 1
ATOM 645 C CA . LEU A 1 80 ? 6.662 15.338 -19.985 1.00 67.06 80 LEU A CA 1
ATOM 646 C C . LEU A 1 80 ? 8.113 15.394 -20.494 1.00 67.06 80 LEU A C 1
ATOM 648 O O . LEU A 1 80 ? 8.416 16.269 -21.310 1.00 67.06 80 LEU A O 1
ATOM 652 N N . PRO A 1 81 ? 9.010 14.521 -20.011 1.00 78.44 81 PRO A N 1
ATOM 653 C CA . PRO A 1 81 ? 8.750 13.409 -19.095 1.00 78.44 81 PRO A CA 1
ATOM 654 C C . PRO A 1 81 ? 8.541 13.846 -17.632 1.00 78.44 81 PRO A C 1
ATOM 656 O O . PRO A 1 81 ? 9.238 14.720 -17.116 1.00 78.44 81 PRO A O 1
ATOM 659 N N . TYR A 1 82 ? 7.582 13.208 -16.959 1.00 86.31 82 TYR A N 1
ATOM 660 C CA . TYR A 1 82 ? 7.346 13.339 -15.520 1.00 86.31 82 TYR A CA 1
ATOM 661 C C . TYR A 1 82 ? 8.105 12.241 -14.781 1.00 86.31 82 TYR A C 1
ATOM 663 O O . TYR A 1 82 ? 8.019 11.075 -15.161 1.00 86.31 82 TYR A O 1
ATOM 671 N N . VAL A 1 83 ? 8.836 12.610 -13.728 1.00 91.06 83 VAL A N 1
ATOM 672 C CA . VAL A 1 83 ? 9.618 11.669 -12.920 1.00 91.06 83 VAL A CA 1
ATOM 673 C C . VAL A 1 83 ? 9.288 11.852 -11.442 1.00 91.06 83 VAL A C 1
ATOM 675 O O . VAL A 1 83 ? 9.365 12.965 -10.921 1.00 91.06 83 VAL A O 1
ATOM 678 N N . GLU A 1 84 ? 8.956 10.760 -10.755 1.00 92.94 84 GLU A N 1
ATOM 679 C CA . GLU A 1 84 ? 8.656 10.746 -9.320 1.00 92.94 84 GLU A CA 1
ATOM 680 C C . GLU A 1 84 ? 9.410 9.615 -8.607 1.00 92.94 84 GLU A C 1
ATOM 682 O O . GLU A 1 84 ? 9.481 8.487 -9.093 1.00 92.94 84 GLU A O 1
ATOM 687 N N . LEU A 1 85 ? 9.975 9.921 -7.435 1.00 96.44 85 LEU A N 1
ATOM 688 C CA . LEU A 1 85 ? 10.727 8.974 -6.615 1.00 96.44 85 LEU A CA 1
ATOM 689 C C . LEU A 1 85 ? 9.859 8.450 -5.467 1.00 96.44 85 LEU A C 1
ATOM 691 O O . LEU A 1 85 ? 9.317 9.221 -4.676 1.00 96.44 85 LEU A O 1
ATOM 695 N N . PHE A 1 86 ? 9.819 7.133 -5.306 1.00 97.12 86 PHE A N 1
ATOM 696 C CA . PHE A 1 86 ? 9.138 6.449 -4.217 1.00 97.12 86 PHE A CA 1
ATOM 697 C C . PHE A 1 86 ? 10.151 5.667 -3.393 1.00 97.12 86 PHE A C 1
ATOM 699 O O . PHE A 1 86 ? 10.824 4.781 -3.902 1.00 97.12 86 PHE A O 1
ATOM 706 N N . SER A 1 87 ? 10.240 5.947 -2.100 1.00 93.50 87 SER A N 1
ATOM 707 C CA . SER A 1 87 ? 11.107 5.206 -1.184 1.00 93.50 87 SER A CA 1
ATOM 708 C C . SER A 1 87 ? 10.291 4.380 -0.194 1.00 93.50 87 SER A C 1
ATOM 710 O O . SER A 1 87 ? 9.129 4.686 0.094 1.00 93.50 87 SER A O 1
ATOM 712 N N . THR A 1 88 ? 10.924 3.346 0.370 1.00 96.50 88 THR A N 1
ATOM 713 C CA . THR A 1 88 ? 10.353 2.385 1.333 1.00 96.50 88 THR A CA 1
ATOM 714 C C . THR A 1 88 ? 9.312 1.443 0.731 1.00 96.50 88 THR A C 1
ATOM 716 O O . THR A 1 88 ? 8.655 1.757 -0.260 1.00 96.50 88 THR A O 1
ATOM 719 N N . LYS A 1 89 ? 9.053 0.311 1.406 1.00 96.69 89 LYS A N 1
ATOM 720 C CA . LYS A 1 89 ? 7.998 -0.638 1.004 1.00 96.69 89 LYS A CA 1
ATOM 721 C C . LYS A 1 89 ? 6.643 0.055 0.792 1.00 96.69 89 LYS A C 1
ATOM 723 O O . LYS A 1 89 ? 5.885 -0.348 -0.081 1.00 96.69 89 LYS A O 1
ATOM 728 N N . LYS A 1 90 ? 6.316 1.102 1.563 1.00 96.06 90 LYS A N 1
ATOM 729 C CA . LYS A 1 90 ? 5.035 1.818 1.434 1.00 96.06 90 LYS A CA 1
ATOM 730 C C . LYS A 1 90 ? 4.961 2.630 0.136 1.00 96.06 90 LYS A C 1
ATOM 732 O O . LYS A 1 90 ? 3.919 2.603 -0.509 1.00 96.06 90 LYS A O 1
ATOM 737 N N . GLY A 1 91 ? 6.056 3.279 -0.265 1.00 96.38 91 GLY A N 1
ATOM 738 C CA . GLY A 1 91 ? 6.157 3.974 -1.551 1.00 96.38 91 GLY A CA 1
ATOM 739 C C . GLY A 1 91 ? 6.044 3.010 -2.732 1.00 96.38 91 GLY A C 1
ATOM 740 O O . GLY A 1 91 ? 5.278 3.268 -3.656 1.00 96.38 91 GLY A O 1
ATOM 741 N N . ILE A 1 92 ? 6.698 1.846 -2.640 1.00 97.56 92 ILE A N 1
ATOM 742 C CA . ILE A 1 92 ? 6.594 0.791 -3.660 1.00 97.56 92 ILE A CA 1
ATOM 743 C C . ILE A 1 92 ? 5.142 0.323 -3.843 1.00 97.56 92 ILE A C 1
ATOM 745 O O . ILE A 1 92 ? 4.668 0.197 -4.969 1.00 97.56 92 ILE A O 1
ATOM 749 N N . LYS A 1 93 ? 4.388 0.129 -2.750 1.00 97.38 93 LYS A N 1
ATOM 750 C CA . LYS A 1 93 ? 2.953 -0.207 -2.840 1.00 97.38 93 LYS A CA 1
ATOM 751 C C . LYS A 1 93 ? 2.161 0.876 -3.570 1.00 97.38 93 LYS A C 1
ATOM 753 O O . LYS A 1 93 ? 1.287 0.555 -4.367 1.00 97.38 93 LYS A O 1
ATOM 758 N N . THR A 1 94 ? 2.448 2.148 -3.291 1.00 96.31 94 THR A N 1
ATOM 759 C CA . THR A 1 94 ? 1.767 3.274 -3.941 1.00 96.31 94 THR A CA 1
ATOM 760 C C . THR A 1 94 ? 1.968 3.242 -5.452 1.00 96.31 94 THR A C 1
ATOM 762 O O . THR A 1 94 ? 0.981 3.309 -6.183 1.00 96.31 94 THR A O 1
ATOM 765 N N . VAL A 1 95 ? 3.211 3.084 -5.917 1.00 96.88 95 VAL A N 1
ATOM 766 C CA . VAL A 1 95 ? 3.512 3.102 -7.354 1.00 96.88 95 VAL A CA 1
ATOM 767 C C . VAL A 1 95 ? 3.022 1.830 -8.064 1.00 96.88 95 VAL A C 1
ATOM 769 O O . VAL A 1 95 ? 2.415 1.918 -9.125 1.00 96.88 95 VAL A O 1
ATOM 772 N N . LEU A 1 96 ? 3.139 0.648 -7.446 1.00 97.00 96 LEU A N 1
ATOM 773 C CA . LEU A 1 96 ? 2.628 -0.609 -8.019 1.00 97.00 96 LEU A CA 1
ATOM 774 C C . LEU A 1 96 ? 1.094 -0.678 -8.076 1.00 97.00 96 LEU A C 1
ATOM 776 O O . LEU A 1 96 ? 0.533 -1.391 -8.911 1.00 97.00 96 LEU A O 1
ATOM 780 N N . ASN A 1 97 ? 0.388 0.070 -7.225 1.00 96.00 97 ASN A N 1
ATOM 781 C CA . ASN A 1 97 ? -1.069 0.186 -7.309 1.00 96.00 97 ASN A CA 1
ATOM 782 C C . ASN A 1 97 ? -1.528 0.967 -8.554 1.00 96.00 97 ASN A C 1
ATOM 784 O O . ASN A 1 97 ? -2.695 0.850 -8.932 1.00 96.00 97 ASN A O 1
ATOM 788 N N . LEU A 1 98 ? -0.646 1.735 -9.210 1.00 95.31 98 LEU A N 1
ATOM 789 C CA . LEU A 1 98 ? -0.959 2.392 -10.484 1.00 95.31 98 LEU A CA 1
ATOM 790 C C . LEU A 1 98 ? -1.247 1.354 -11.573 1.00 95.31 98 LEU A C 1
ATOM 792 O O . LEU A 1 98 ? -2.251 1.478 -12.271 1.00 95.31 98 L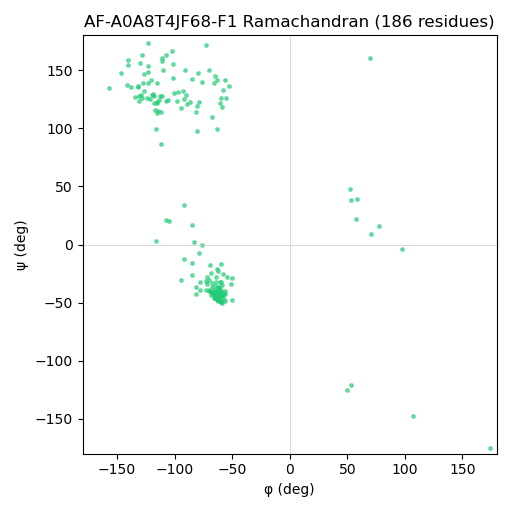EU A O 1
ATOM 796 N N . VAL A 1 99 ? -0.453 0.280 -11.622 1.00 95.81 99 VAL A N 1
ATOM 797 C CA . VAL A 1 99 ? -0.651 -0.858 -12.536 1.00 95.81 99 VAL A CA 1
ATOM 798 C C . VAL A 1 99 ? -2.048 -1.462 -12.357 1.00 95.81 99 VAL A C 1
ATOM 800 O O . VAL A 1 99 ? -2.801 -1.626 -13.316 1.00 95.81 99 VAL A O 1
ATOM 803 N N . LEU A 1 100 ? -2.438 -1.724 -11.103 1.00 95.06 100 LEU A N 1
ATOM 804 C CA . LEU A 1 100 ? -3.747 -2.301 -10.764 1.00 95.06 100 LEU A CA 1
ATOM 805 C C . LEU A 1 100 ? -4.923 -1.384 -11.123 1.00 95.06 100 LEU A C 1
ATOM 807 O O . LEU A 1 100 ? -6.042 -1.857 -11.339 1.00 95.06 100 LEU A O 1
ATOM 811 N N . ARG A 1 101 ? -4.687 -0.069 -11.135 1.00 94.06 101 ARG A N 1
ATOM 812 C CA . ARG A 1 101 ? -5.693 0.944 -11.451 1.00 94.06 101 ARG A CA 1
ATOM 813 C C . ARG A 1 101 ? -5.878 1.111 -12.956 1.00 94.06 101 ARG A C 1
ATOM 815 O O . ARG A 1 101 ? -7.017 1.248 -13.388 1.00 94.06 101 ARG A O 1
ATOM 822 N N . GLU A 1 102 ? -4.789 1.122 -13.722 1.00 92.69 102 GLU A N 1
ATOM 823 C CA . GLU A 1 102 ? -4.822 1.353 -15.173 1.00 92.69 102 GLU A CA 1
ATOM 824 C C . GLU A 1 102 ? -5.267 0.112 -15.950 1.00 92.69 102 GLU A C 1
ATOM 826 O O . GLU A 1 102 ? -5.985 0.257 -16.935 1.00 92.69 102 GLU A O 1
ATOM 831 N N . LYS A 1 103 ? -4.942 -1.096 -15.460 1.00 91.25 103 LYS A N 1
ATOM 832 C CA . LYS A 1 103 ? -5.401 -2.377 -16.034 1.00 91.25 103 LYS A CA 1
ATOM 833 C C . LYS A 1 103 ? -5.106 -2.529 -17.532 1.00 91.25 103 LYS A C 1
ATOM 835 O O . LYS A 1 103 ? -5.920 -3.075 -18.274 1.00 91.25 103 LYS A O 1
ATOM 840 N N . VAL A 1 104 ? -3.947 -2.043 -17.953 1.00 94.62 104 VAL A N 1
ATOM 841 C CA . VAL A 1 104 ? -3.393 -2.240 -19.298 1.00 94.62 104 VAL A CA 1
ATOM 842 C C . VAL A 1 104 ? -2.311 -3.315 -19.260 1.00 94.62 104 VAL A C 1
ATOM 844 O O . VAL A 1 104 ? -1.858 -3.679 -18.173 1.00 94.62 104 VAL A O 1
ATOM 847 N N . ASP A 1 105 ? -1.901 -3.801 -20.429 1.00 95.62 105 ASP A N 1
ATOM 848 C CA . ASP A 1 105 ? -0.865 -4.827 -20.562 1.00 95.62 105 ASP A CA 1
ATOM 849 C C . ASP A 1 105 ? 0.416 -4.440 -19.817 1.00 95.62 105 ASP A C 1
ATOM 851 O O . ASP A 1 105 ? 0.870 -3.290 -19.851 1.00 95.62 105 ASP A O 1
ATOM 855 N N . LEU A 1 106 ? 0.971 -5.424 -19.113 1.00 97.12 106 LEU A N 1
ATOM 856 C CA . LEU A 1 106 ? 2.098 -5.254 -18.215 1.00 97.12 106 LEU A CA 1
ATOM 857 C C . LEU A 1 106 ? 3.309 -6.027 -18.726 1.00 97.12 106 LEU A C 1
ATOM 859 O O . LEU A 1 106 ? 3.278 -7.252 -18.831 1.00 97.12 106 LEU A O 1
ATOM 863 N N . PHE A 1 107 ? 4.407 -5.317 -18.934 1.00 97.69 107 PHE A N 1
ATOM 864 C CA . PHE A 1 107 ? 5.703 -5.898 -19.254 1.00 97.69 107 PHE A CA 1
ATOM 865 C C . PHE A 1 107 ? 6.610 -5.756 -18.038 1.00 97.69 107 PHE A C 1
ATOM 867 O O . PHE A 1 107 ? 6.793 -4.656 -17.518 1.00 97.69 107 PHE A O 1
ATOM 874 N N . VAL A 1 108 ? 7.148 -6.871 -17.554 1.00 96.81 108 VAL A N 1
ATOM 875 C CA . VAL A 1 108 ? 8.014 -6.913 -16.375 1.00 96.81 108 VAL A CA 1
ATOM 876 C C . VAL A 1 108 ? 9.374 -7.450 -16.774 1.00 96.81 108 VAL A C 1
ATOM 878 O O . VAL A 1 108 ? 9.467 -8.507 -17.391 1.00 96.81 108 VAL A O 1
ATOM 881 N N . TYR A 1 109 ? 10.430 -6.745 -16.393 1.00 94.75 109 TYR A N 1
ATOM 882 C CA . TYR A 1 109 ? 11.806 -7.144 -16.657 1.00 94.75 109 TYR A CA 1
ATOM 883 C C . TYR A 1 109 ? 12.631 -7.138 -15.369 1.00 94.75 109 TYR A C 1
ATOM 885 O O . TYR A 1 109 ? 12.495 -6.225 -14.558 1.00 94.75 109 TYR A O 1
ATOM 893 N N . GLY A 1 110 ? 13.491 -8.140 -15.177 1.00 93.19 110 GLY A N 1
ATOM 894 C CA . GLY A 1 110 ? 14.450 -8.195 -14.067 1.00 93.19 110 GLY A CA 1
ATOM 895 C C . GLY A 1 110 ? 14.096 -9.205 -12.970 1.00 93.19 110 GLY A C 1
ATOM 896 O O . GLY A 1 110 ? 13.551 -10.277 -13.245 1.00 93.19 110 GLY A O 1
ATOM 897 N N . SER A 1 111 ? 14.457 -8.894 -11.723 1.00 93.94 111 SER A N 1
ATOM 898 C CA . SER A 1 111 ? 14.349 -9.818 -10.587 1.00 93.94 111 SER A CA 1
ATOM 899 C C . SER A 1 111 ? 12.939 -9.880 -10.016 1.00 93.94 111 SER A C 1
ATOM 901 O O . SER A 1 111 ? 12.403 -8.898 -9.510 1.00 93.94 111 SER A O 1
ATOM 903 N N . ILE A 1 112 ? 12.334 -11.060 -10.045 1.00 94.31 112 ILE A N 1
ATOM 904 C CA . ILE A 1 112 ? 11.023 -11.337 -9.461 1.00 94.31 112 ILE A CA 1
ATOM 905 C C . ILE A 1 112 ? 11.164 -11.897 -8.041 1.00 94.31 112 ILE A C 1
ATOM 907 O O . ILE A 1 112 ? 10.304 -11.650 -7.190 1.00 94.31 112 ILE A O 1
ATOM 911 N N . LEU A 1 113 ? 12.251 -12.617 -7.760 1.00 93.69 113 LEU A N 1
ATOM 912 C CA . LEU A 1 113 ? 12.587 -13.126 -6.435 1.00 93.69 113 LEU A CA 1
ATOM 913 C C . LEU A 1 113 ? 12.826 -11.979 -5.452 1.00 93.69 113 LEU A C 1
ATOM 915 O O . LEU A 1 113 ? 12.222 -11.982 -4.385 1.00 93.69 113 LEU A O 1
ATOM 919 N N . ALA A 1 114 ? 13.581 -10.940 -5.830 1.00 94.62 114 ALA A N 1
ATOM 920 C CA . ALA A 1 114 ? 13.792 -9.784 -4.958 1.00 94.62 114 ALA A CA 1
ATOM 921 C C . ALA A 1 114 ? 12.477 -9.060 -4.623 1.00 94.62 114 ALA A C 1
ATOM 923 O O . ALA A 1 114 ? 12.243 -8.688 -3.469 1.00 94.62 114 ALA A O 1
ATOM 924 N N . PHE A 1 115 ? 11.573 -8.923 -5.603 1.00 95.00 115 PHE A N 1
ATOM 925 C CA . PHE A 1 115 ? 10.231 -8.393 -5.364 1.00 95.00 115 PHE A CA 1
ATOM 926 C C . PHE A 1 115 ? 9.465 -9.256 -4.350 1.00 95.00 115 PHE A C 1
ATOM 928 O O . PHE A 1 115 ? 8.907 -8.726 -3.385 1.00 95.00 115 PHE A O 1
ATOM 935 N N . ARG A 1 116 ? 9.459 -10.581 -4.537 1.00 94.44 116 ARG A N 1
ATOM 936 C CA . ARG A 1 116 ? 8.796 -11.527 -3.630 1.00 94.44 116 ARG A CA 1
ATOM 937 C C . ARG A 1 116 ? 9.361 -11.448 -2.212 1.00 94.44 116 ARG A C 1
ATOM 939 O O . ARG A 1 116 ? 8.586 -11.311 -1.268 1.00 94.44 116 ARG A O 1
ATOM 946 N N . ASP A 1 117 ? 10.679 -11.476 -2.071 1.00 94.88 117 ASP A N 1
ATOM 947 C CA . ASP A 1 117 ? 11.359 -11.548 -0.778 1.00 94.88 117 ASP A CA 1
ATOM 948 C C . ASP A 1 117 ? 11.213 -10.249 0.020 1.00 94.88 117 ASP A C 1
ATOM 950 O O . ASP A 1 117 ? 10.989 -10.276 1.228 1.00 94.88 117 ASP A O 1
ATOM 954 N N . ILE A 1 118 ? 11.288 -9.091 -0.642 1.00 96.19 118 ILE A N 1
ATOM 955 C CA . ILE A 1 118 ? 11.205 -7.793 0.041 1.00 96.19 118 ILE A CA 1
ATOM 956 C C . ILE A 1 118 ? 9.760 -7.405 0.332 1.00 96.19 118 ILE A C 1
ATOM 958 O O . ILE A 1 118 ? 9.484 -6.784 1.362 1.00 96.19 118 ILE A O 1
ATOM 962 N N . MET A 1 119 ? 8.822 -7.716 -0.563 1.00 95.69 119 MET A N 1
ATOM 963 C CA . MET A 1 119 ? 7.427 -7.301 -0.400 1.00 95.69 119 MET A CA 1
ATOM 964 C C . MET A 1 119 ? 6.570 -8.345 0.319 1.00 95.69 119 MET A C 1
ATOM 966 O O . MET A 1 119 ? 5.479 -7.997 0.783 1.00 95.69 119 MET A O 1
ATOM 970 N N . GLU A 1 120 ? 7.078 -9.568 0.488 1.00 94.81 120 GLU A N 1
ATOM 971 C CA . GLU A 1 120 ? 6.505 -10.634 1.316 1.00 94.81 120 GLU A CA 1
ATOM 972 C C . GLU A 1 120 ? 5.008 -10.828 0.999 1.00 94.81 120 GLU A C 1
ATOM 974 O O . GLU A 1 120 ? 4.614 -10.951 -0.159 1.00 94.81 120 GLU A O 1
ATOM 979 N N . HIS A 1 121 ? 4.128 -10.757 2.003 1.00 94.62 121 HIS A N 1
ATOM 980 C CA . HIS A 1 121 ? 2.679 -10.899 1.833 1.00 94.62 121 HIS A CA 1
ATOM 981 C C . HIS A 1 121 ? 2.055 -9.939 0.809 1.00 94.62 121 HIS A C 1
ATOM 983 O O . HIS A 1 121 ? 1.021 -10.256 0.217 1.00 94.62 121 HIS A O 1
ATOM 989 N N . TYR A 1 122 ? 2.641 -8.757 0.589 1.00 95.44 122 TYR A N 1
ATOM 990 C CA . TYR A 1 122 ? 2.116 -7.842 -0.424 1.00 95.44 122 TYR A CA 1
ATOM 991 C C . TYR A 1 122 ? 2.295 -8.395 -1.839 1.00 95.44 122 TYR A C 1
ATOM 993 O O . TYR A 1 122 ? 1.416 -8.167 -2.664 1.00 95.44 122 TYR A O 1
ATOM 1001 N N . TYR A 1 123 ? 3.366 -9.150 -2.112 1.00 94.62 123 TYR A N 1
ATOM 1002 C CA . TYR A 1 123 ? 3.575 -9.787 -3.414 1.00 94.62 123 TYR A CA 1
ATOM 1003 C C . TYR A 1 123 ? 2.395 -10.699 -3.774 1.00 94.62 123 TYR A C 1
ATOM 1005 O O . TYR A 1 123 ? 1.837 -10.595 -4.866 1.00 94.62 123 TYR A O 1
ATOM 1013 N N . ASP A 1 124 ? 1.949 -11.541 -2.840 1.00 93.12 124 ASP A N 1
ATOM 1014 C CA . ASP A 1 124 ? 0.829 -12.458 -3.077 1.00 93.12 124 ASP A CA 1
ATOM 1015 C C . ASP A 1 124 ? -0.498 -11.717 -3.257 1.00 93.12 124 ASP A C 1
ATOM 1017 O O . ASP A 1 124 ? -1.299 -12.057 -4.131 1.00 93.12 124 ASP A O 1
ATOM 1021 N N . ILE A 1 125 ? -0.740 -10.688 -2.438 1.00 94.75 125 ILE A N 1
ATOM 1022 C CA . ILE A 1 125 ? -1.945 -9.855 -2.531 1.00 94.75 125 ILE A CA 1
ATOM 1023 C C . ILE A 1 125 ? -1.988 -9.146 -3.886 1.00 94.75 125 ILE A C 1
ATOM 1025 O O . ILE A 1 125 ? -3.009 -9.195 -4.572 1.00 94.75 125 ILE A O 1
ATOM 1029 N N . TRP A 1 126 ? -0.879 -8.532 -4.292 1.00 94.88 126 TRP A N 1
ATOM 1030 C CA . TRP A 1 126 ? -0.780 -7.801 -5.548 1.00 94.88 126 TRP A CA 1
ATOM 1031 C C . TRP A 1 126 ? -0.943 -8.736 -6.755 1.00 94.88 126 TRP A C 1
ATOM 1033 O O . TRP A 1 126 ? -1.719 -8.434 -7.661 1.00 94.88 126 TRP A O 1
ATOM 1043 N N . ASN A 1 127 ? -0.327 -9.925 -6.731 1.00 92.38 127 ASN A N 1
ATOM 1044 C CA . ASN A 1 127 ? -0.501 -10.929 -7.786 1.00 92.38 127 ASN A CA 1
ATOM 1045 C C . ASN A 1 127 ? -1.950 -11.427 -7.906 1.00 92.38 127 ASN A C 1
ATOM 1047 O O . ASN A 1 127 ? -2.440 -11.643 -9.013 1.00 92.38 127 ASN A O 1
ATOM 1051 N N . LYS A 1 128 ? -2.671 -11.567 -6.786 1.00 93.19 128 LYS A N 1
ATOM 1052 C CA . LYS A 1 128 ? -4.109 -11.881 -6.808 1.00 93.19 128 LYS A CA 1
ATOM 1053 C C . LYS A 1 128 ? -4.934 -10.735 -7.396 1.00 93.19 128 LYS A C 1
ATOM 1055 O O . LYS A 1 128 ? -5.873 -10.990 -8.144 1.00 93.19 128 LYS A O 1
ATOM 1060 N N . GLN A 1 129 ? -4.592 -9.489 -7.068 1.00 93.44 129 GLN A N 1
ATOM 1061 C CA . GLN A 1 129 ? -5.317 -8.299 -7.524 1.00 93.44 129 GLN A CA 1
ATOM 1062 C C . GLN A 1 129 ? -5.102 -7.992 -9.007 1.00 93.44 129 GLN A C 1
ATOM 1064 O O . GLN A 1 129 ? -6.041 -7.545 -9.661 1.00 93.44 129 GLN A O 1
ATOM 1069 N N . ARG A 1 130 ? -3.911 -8.263 -9.554 1.00 92.50 130 ARG A N 1
ATOM 1070 C CA . ARG A 1 130 ? -3.634 -8.068 -10.988 1.00 92.50 130 ARG A CA 1
ATOM 1071 C C . ARG A 1 130 ? -4.236 -9.146 -11.885 1.00 92.50 130 ARG A C 1
ATOM 1073 O O . ARG A 1 130 ? -4.027 -9.110 -13.093 1.00 92.50 130 ARG A O 1
ATOM 1080 N N . LYS A 1 131 ? -4.933 -10.142 -11.328 1.00 90.88 131 LYS A N 1
ATOM 1081 C CA . LYS A 1 131 ? -5.534 -11.215 -12.125 1.00 90.88 131 LYS A CA 1
ATOM 1082 C C . LYS A 1 131 ? -6.443 -10.611 -13.201 1.00 90.88 131 LYS A C 1
ATOM 1084 O O . LYS A 1 131 ? -7.348 -9.843 -12.889 1.00 90.88 131 LYS A O 1
ATOM 1089 N N . GLY A 1 132 ? -6.202 -10.988 -14.455 1.00 90.75 132 GLY A N 1
ATOM 1090 C CA . GLY A 1 132 ? -6.899 -10.439 -15.621 1.00 90.75 132 GLY A CA 1
ATOM 1091 C C . GLY A 1 132 ? -6.142 -9.325 -16.349 1.00 90.75 132 GLY A C 1
ATOM 1092 O O . GLY A 1 132 ? -6.607 -8.894 -17.395 1.00 90.75 132 GLY A O 1
ATOM 1093 N N . ILE A 1 133 ? -4.986 -8.892 -15.839 1.00 94.06 133 ILE A N 1
ATOM 1094 C CA . ILE A 1 133 ? -4.041 -8.045 -16.571 1.00 94.06 133 ILE A CA 1
ATOM 1095 C C . ILE A 1 133 ? -3.077 -8.960 -17.334 1.00 94.06 133 ILE A C 1
ATOM 1097 O O . ILE A 1 133 ? -2.393 -9.779 -16.710 1.00 94.06 133 ILE A O 1
ATOM 1101 N N . ALA A 1 134 ? -3.026 -8.843 -18.665 1.00 95.06 134 ALA A N 1
ATOM 1102 C CA . ALA A 1 134 ? -2.054 -9.572 -19.477 1.00 95.06 134 ALA A CA 1
ATOM 1103 C C . ALA A 1 134 ? -0.641 -9.174 -19.037 1.00 95.06 134 ALA A C 1
ATOM 1105 O O . ALA A 1 134 ? -0.340 -7.991 -18.887 1.00 95.06 134 ALA A O 1
ATOM 1106 N N . THR A 1 135 ? 0.185 -10.164 -18.709 1.00 96.38 135 THR A N 1
ATOM 1107 C CA . THR A 1 135 ? 1.502 -9.928 -18.116 1.00 96.38 135 THR A CA 1
ATOM 1108 C C . THR A 1 135 ? 2.550 -10.733 -18.862 1.00 96.38 135 THR A C 1
ATOM 1110 O O . THR A 1 135 ? 2.452 -11.959 -18.909 1.00 96.38 135 THR A O 1
ATOM 1113 N N . HIS A 1 136 ? 3.562 -10.044 -19.373 1.00 96.44 136 HIS A N 1
ATOM 1114 C CA . HIS A 1 136 ? 4.726 -10.625 -20.031 1.00 96.44 136 HIS A CA 1
ATOM 1115 C C . HIS A 1 136 ? 5.948 -10.364 -19.152 1.00 96.44 136 HIS A C 1
ATOM 1117 O O . HIS A 1 136 ? 6.173 -9.235 -18.717 1.00 96.44 136 HIS A O 1
ATOM 1123 N N . VAL A 1 137 ? 6.711 -11.404 -18.838 1.00 96.12 137 VAL A N 1
ATOM 1124 C CA . VAL A 1 137 ? 7.826 -11.349 -17.891 1.00 96.12 137 VAL A CA 1
ATOM 1125 C C . VAL A 1 137 ? 9.089 -11.829 -18.580 1.00 96.12 137 VAL A C 1
ATOM 1127 O O . VAL A 1 137 ? 9.120 -12.941 -19.091 1.00 96.12 137 VAL A O 1
ATOM 1130 N N . LEU A 1 138 ? 10.140 -11.017 -18.541 1.00 94.69 138 LEU A N 1
ATOM 1131 C CA . LEU A 1 138 ? 11.478 -11.381 -18.989 1.00 94.69 138 LEU A CA 1
ATOM 1132 C C . LEU A 1 138 ? 12.419 -11.374 -17.780 1.00 94.69 138 LEU A C 1
ATOM 1134 O O . LEU A 1 138 ? 12.670 -10.327 -17.180 1.00 94.69 138 LEU A O 1
ATOM 1138 N N . THR A 1 139 ? 12.927 -12.541 -17.386 1.00 94.12 139 THR A N 1
ATOM 1139 C CA . THR A 1 139 ? 13.691 -12.691 -16.134 1.00 94.12 139 THR A CA 1
ATOM 1140 C C . THR A 1 139 ? 14.800 -13.743 -16.256 1.00 94.12 139 THR A C 1
ATOM 1142 O O . THR A 1 139 ? 14.616 -14.728 -16.965 1.00 94.12 139 THR A O 1
ATOM 1145 N N . PRO A 1 140 ? 15.951 -13.602 -15.571 1.00 90.94 140 PRO A N 1
ATOM 1146 C CA . PRO A 1 140 ? 16.954 -14.668 -15.533 1.00 90.94 140 PRO A CA 1
ATOM 114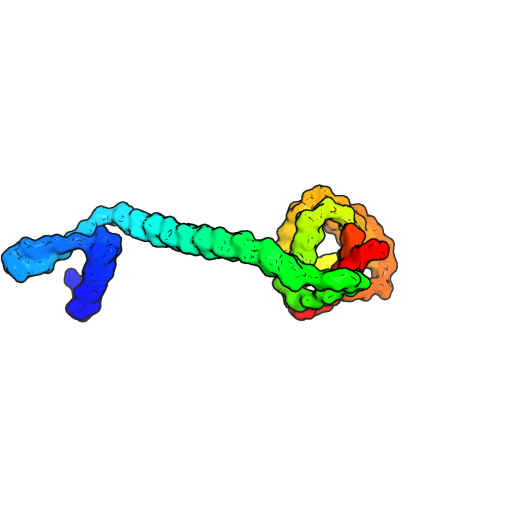7 C C . PRO A 1 140 ? 16.572 -15.777 -14.536 1.00 90.94 140 PRO A C 1
ATOM 1149 O O . PRO A 1 140 ? 17.236 -16.803 -14.426 1.00 90.94 140 PRO A O 1
ATOM 1152 N N . GLU A 1 141 ? 15.509 -15.574 -13.760 1.00 90.44 141 GLU A N 1
ATOM 1153 C CA . GLU A 1 141 ? 15.137 -16.438 -12.654 1.00 90.44 141 GLU A CA 1
ATOM 1154 C C . GLU A 1 141 ? 14.156 -17.517 -13.120 1.00 90.44 141 GLU A C 1
ATOM 1156 O O . GLU A 1 141 ? 13.084 -17.225 -13.646 1.00 90.44 141 GLU A O 1
ATOM 1161 N N . ILE A 1 142 ? 14.479 -18.787 -12.877 1.00 86.12 142 ILE A N 1
ATOM 1162 C CA . ILE A 1 142 ? 13.574 -19.896 -13.193 1.00 86.12 142 ILE A CA 1
ATOM 1163 C C . ILE A 1 142 ? 12.524 -20.008 -12.081 1.00 86.12 142 ILE A C 1
ATOM 1165 O O . ILE A 1 142 ? 12.763 -20.606 -11.031 1.00 86.12 142 ILE A O 1
ATOM 1169 N N . LEU A 1 143 ? 11.343 -19.437 -12.314 1.00 87.31 143 LEU A N 1
ATOM 1170 C CA . LEU A 1 143 ? 10.187 -19.555 -11.425 1.00 87.31 143 LEU A CA 1
ATOM 1171 C C . LEU A 1 143 ? 8.878 -19.722 -12.203 1.00 87.31 143 LEU A C 1
ATOM 1173 O O . LEU A 1 143 ? 8.744 -19.275 -13.340 1.00 87.31 143 LEU A O 1
ATOM 1177 N N . GLN A 1 144 ? 7.891 -20.344 -11.554 1.00 83.62 144 GLN A N 1
ATOM 1178 C CA . GLN A 1 144 ? 6.524 -20.405 -12.065 1.00 83.62 144 GLN A CA 1
ATOM 1179 C C . GLN A 1 144 ? 5.746 -19.164 -11.628 1.00 83.62 144 GLN A C 1
ATOM 1181 O O . GLN A 1 144 ? 5.601 -18.896 -10.430 1.00 83.62 144 GLN A O 1
ATOM 1186 N N . LEU A 1 145 ? 5.222 -18.427 -12.606 1.00 84.69 145 LEU A N 1
ATOM 1187 C CA . LEU A 1 145 ? 4.360 -17.273 -12.388 1.00 84.69 145 LEU A CA 1
ATOM 1188 C C . LEU A 1 145 ? 2.957 -17.571 -12.921 1.00 84.69 145 LEU A C 1
ATOM 1190 O O . LEU A 1 145 ? 2.782 -17.747 -14.126 1.00 84.69 145 LEU A O 1
ATOM 1194 N N . PRO A 1 146 ? 1.929 -17.638 -12.056 1.00 80.56 146 PRO A N 1
ATOM 1195 C CA . PRO A 1 146 ? 0.570 -17.827 -12.530 1.00 80.56 146 PRO A CA 1
ATOM 1196 C C . PRO A 1 146 ? 0.126 -16.603 -13.339 1.00 80.56 146 PRO A C 1
ATOM 1198 O O . PRO A 1 146 ? 0.362 -15.459 -12.938 1.00 80.56 146 PRO A O 1
ATOM 1201 N N . HIS A 1 147 ? -0.572 -16.859 -14.447 1.00 82.06 147 HIS A N 1
ATOM 1202 C CA . HIS A 1 147 ? -1.171 -15.822 -15.294 1.00 82.06 147 HIS A CA 1
ATOM 1203 C C . HIS A 1 147 ? -0.146 -14.811 -15.844 1.00 82.06 147 HIS A C 1
ATOM 1205 O O . HIS A 1 147 ? -0.411 -13.609 -15.871 1.00 82.06 147 HIS A O 1
ATOM 1211 N N . ALA A 1 148 ? 1.037 -15.293 -16.226 1.00 89.44 148 ALA A N 1
ATOM 1212 C CA . ALA A 1 148 ? 2.049 -14.509 -16.917 1.00 89.44 148 ALA A CA 1
ATOM 1213 C C . ALA A 1 148 ? 2.735 -15.358 -17.994 1.00 89.44 148 ALA A C 1
ATOM 1215 O O . ALA A 1 148 ? 3.066 -16.519 -17.752 1.00 89.44 148 ALA A O 1
ATOM 1216 N N . GLU A 1 149 ? 2.961 -14.774 -19.164 1.00 91.00 149 GLU A N 1
ATOM 1217 C CA . GLU A 1 149 ? 3.853 -15.329 -20.180 1.00 91.00 149 GLU A CA 1
ATOM 1218 C C . GLU A 1 149 ? 5.283 -15.006 -19.758 1.00 91.00 149 GLU A C 1
ATOM 1220 O O . GLU A 1 149 ? 5.590 -13.848 -19.491 1.00 91.00 149 GLU A O 1
ATOM 1225 N N . THR A 1 150 ? 6.134 -16.019 -19.595 1.00 92.31 150 THR A N 1
ATOM 1226 C CA . THR A 1 150 ? 7.483 -15.835 -19.038 1.00 92.31 150 THR A CA 1
ATOM 1227 C C . THR A 1 150 ? 8.534 -16.312 -20.028 1.00 92.31 150 THR A C 1
ATOM 1229 O O . THR A 1 150 ? 8.512 -17.467 -20.450 1.00 92.31 150 THR A O 1
ATOM 1232 N N . GLU A 1 151 ? 9.465 -15.426 -20.354 1.00 92.25 151 GLU A N 1
ATOM 1233 C CA . GLU A 1 151 ? 10.682 -15.704 -21.102 1.00 92.25 151 GLU A CA 1
ATOM 1234 C C . GLU A 1 151 ? 11.899 -15.577 -20.186 1.00 92.25 151 GLU A C 1
ATOM 1236 O O . GLU A 1 151 ? 11.913 -14.796 -19.228 1.00 92.25 151 GLU A O 1
ATOM 1241 N N . TYR A 1 152 ? 12.935 -16.355 -20.498 1.00 91.50 152 TYR A N 1
ATOM 1242 C CA . TYR A 1 152 ? 14.134 -16.446 -19.678 1.00 91.50 152 TYR A CA 1
ATOM 1243 C C . TYR A 1 152 ? 15.380 -16.026 -20.456 1.00 91.50 152 TYR A C 1
ATOM 1245 O O . TYR A 1 152 ? 15.526 -16.362 -21.631 1.00 91.50 152 TYR A O 1
ATOM 1253 N N . PHE A 1 153 ? 16.297 -15.330 -19.785 1.00 86.69 153 PHE A N 1
ATOM 1254 C CA . PHE A 1 153 ? 17.619 -14.980 -20.317 1.00 86.69 153 PHE A CA 1
ATOM 1255 C C . PHE A 1 153 ? 18.745 -15.498 -19.413 1.00 86.69 153 PHE A C 1
ATOM 1257 O O . PHE A 1 153 ? 18.477 -16.062 -18.355 1.00 86.69 153 PHE A O 1
ATOM 1264 N N . SER A 1 154 ? 20.005 -15.357 -19.853 1.00 83.81 154 SER A N 1
ATOM 1265 C CA . SER A 1 154 ? 21.159 -15.905 -19.119 1.00 83.81 154 SER A CA 1
ATOM 1266 C C . SER A 1 154 ? 21.228 -15.385 -17.683 1.00 83.81 154 SER A C 1
ATOM 1268 O O . SER A 1 154 ? 21.012 -14.200 -17.419 1.00 83.81 154 SER A O 1
ATOM 1270 N N . ASP A 1 155 ? 21.619 -16.274 -16.774 1.00 80.19 155 ASP A N 1
ATOM 1271 C CA . ASP A 1 155 ? 21.780 -15.979 -15.353 1.00 80.19 155 ASP A CA 1
ATOM 1272 C C . ASP A 1 155 ? 22.869 -14.930 -15.073 1.00 80.19 155 ASP A C 1
ATOM 1274 O O . ASP A 1 155 ? 22.831 -14.241 -14.054 1.00 80.19 155 ASP A O 1
ATOM 1278 N N . ASP A 1 156 ? 23.793 -14.749 -16.022 1.00 82.94 156 ASP A N 1
ATOM 1279 C CA . ASP A 1 156 ? 24.881 -13.764 -15.970 1.00 82.94 156 ASP A CA 1
ATOM 1280 C C . ASP A 1 156 ? 24.387 -12.312 -15.856 1.00 82.94 156 ASP A C 1
ATOM 1282 O O . ASP A 1 156 ? 25.145 -11.414 -15.492 1.00 82.94 156 ASP A O 1
ATOM 1286 N N . TYR A 1 157 ? 23.110 -12.070 -16.157 1.00 77.00 157 TYR A N 1
ATOM 1287 C CA . TYR A 1 157 ? 22.492 -10.747 -16.184 1.00 77.00 157 TYR A CA 1
ATOM 1288 C C . TYR A 1 157 ? 21.537 -10.511 -15.003 1.00 77.00 157 TYR A C 1
ATOM 1290 O O . TYR A 1 157 ? 20.661 -9.647 -15.074 1.00 77.00 157 TYR A O 1
ATOM 1298 N N . ARG A 1 158 ? 21.681 -11.261 -13.901 1.00 81.81 158 ARG A N 1
ATOM 1299 C CA . ARG A 1 158 ? 20.929 -11.002 -12.665 1.00 81.81 158 ARG A CA 1
ATOM 1300 C C . ARG A 1 158 ? 21.205 -9.597 -12.132 1.00 81.81 158 ARG A C 1
ATOM 1302 O O . ARG A 1 158 ? 22.317 -9.273 -11.720 1.00 81.81 158 ARG A O 1
ATOM 1309 N N . THR A 1 159 ? 20.157 -8.786 -12.068 1.00 88.31 159 THR A N 1
ATOM 1310 C CA . THR A 1 159 ? 20.155 -7.491 -11.384 1.00 88.31 159 THR A CA 1
ATOM 1311 C C . THR A 1 159 ? 19.277 -7.567 -10.144 1.00 88.31 159 THR A C 1
ATOM 1313 O O . THR A 1 159 ? 18.402 -8.420 -10.038 1.00 88.31 159 THR A O 1
ATOM 1316 N N . ASN A 1 160 ? 19.470 -6.643 -9.204 1.00 92.88 160 ASN A N 1
ATOM 1317 C CA . ASN A 1 160 ? 18.539 -6.465 -8.090 1.00 92.88 160 ASN A CA 1
ATOM 1318 C C . ASN A 1 160 ? 17.465 -5.422 -8.427 1.00 92.88 160 ASN A C 1
ATOM 1320 O O . ASN A 1 160 ? 17.073 -4.628 -7.571 1.00 92.88 160 ASN A O 1
ATOM 1324 N N . THR A 1 161 ? 17.052 -5.357 -9.693 1.00 96.06 161 THR A N 1
ATOM 1325 C CA . THR A 1 161 ? 16.070 -4.383 -10.163 1.00 96.06 161 THR A CA 1
ATOM 1326 C C . THR A 1 161 ? 14.876 -5.060 -10.807 1.00 96.06 161 THR A C 1
ATOM 1328 O O . THR A 1 161 ? 14.986 -6.175 -11.314 1.00 96.06 161 THR A O 1
ATOM 1331 N N . THR A 1 162 ? 13.729 -4.388 -10.781 1.00 97.38 162 THR A N 1
ATOM 1332 C CA . THR A 1 162 ? 12.581 -4.759 -11.610 1.00 97.38 162 THR A CA 1
ATOM 1333 C C . THR A 1 162 ? 12.053 -3.536 -12.320 1.00 97.38 162 THR A C 1
ATOM 1335 O O . THR A 1 162 ? 11.704 -2.546 -11.675 1.00 97.38 162 THR A O 1
ATOM 1338 N N . THR A 1 163 ? 11.908 -3.653 -13.627 1.00 98.00 163 THR A N 1
ATOM 1339 C CA . THR A 1 163 ? 11.219 -2.688 -14.468 1.00 98.00 163 THR A CA 1
ATOM 1340 C C . THR A 1 163 ? 9.790 -3.161 -14.695 1.00 98.00 163 THR A C 1
ATOM 1342 O O . THR A 1 163 ? 9.571 -4.313 -15.067 1.00 98.00 163 THR A O 1
ATOM 1345 N N . PHE A 1 164 ? 8.814 -2.280 -14.505 1.00 97.88 164 PHE A N 1
ATOM 1346 C CA . PHE A 1 164 ? 7.425 -2.483 -14.903 1.00 97.88 164 PHE A CA 1
ATOM 1347 C C . PHE A 1 164 ? 7.064 -1.434 -15.949 1.00 97.88 164 PHE A C 1
ATOM 1349 O O . PHE A 1 164 ? 7.021 -0.247 -15.635 1.00 97.88 164 PHE A O 1
ATOM 1356 N N . THR A 1 165 ? 6.757 -1.867 -17.163 1.00 97.75 165 THR A N 1
ATOM 1357 C CA . THR A 1 165 ? 6.317 -1.000 -18.258 1.00 97.75 165 THR A CA 1
ATOM 1358 C C . THR A 1 165 ? 4.855 -1.287 -18.563 1.00 97.75 165 THR A C 1
ATOM 1360 O O . THR A 1 165 ? 4.466 -2.441 -18.742 1.00 97.75 165 THR A O 1
ATOM 1363 N N . PHE A 1 166 ? 4.031 -0.243 -18.585 1.00 96.50 166 PHE A N 1
ATOM 1364 C CA . PHE A 1 166 ? 2.596 -0.345 -18.837 1.00 96.50 166 PHE A CA 1
ATOM 1365 C C . PHE A 1 166 ? 2.067 0.995 -19.352 1.00 96.50 166 PHE A C 1
ATOM 1367 O O . PHE A 1 166 ? 2.393 2.056 -18.814 1.00 96.50 166 PHE A O 1
ATOM 1374 N N . GLY A 1 167 ? 1.247 0.960 -20.404 1.00 93.62 167 GLY A N 1
ATOM 1375 C CA . GLY A 1 167 ? 0.765 2.177 -21.059 1.00 93.62 167 GLY A CA 1
ATOM 1376 C C . GLY A 1 167 ? 1.925 3.097 -21.453 1.00 93.62 167 GLY A C 1
ATOM 1377 O O . GLY A 1 167 ? 2.822 2.694 -22.184 1.00 93.62 167 GLY A O 1
ATOM 1378 N N . ASN A 1 168 ? 1.912 4.323 -20.935 1.00 92.50 168 ASN A N 1
ATOM 1379 C CA . ASN A 1 168 ? 2.919 5.356 -21.179 1.00 92.50 168 ASN A CA 1
ATOM 1380 C C . ASN A 1 168 ? 3.883 5.559 -19.984 1.00 92.50 168 ASN A C 1
ATOM 1382 O O . ASN A 1 168 ? 4.473 6.631 -19.818 1.00 92.50 168 ASN A O 1
ATOM 1386 N N . LYS A 1 169 ? 3.982 4.552 -19.103 1.00 95.44 169 LYS A N 1
ATOM 1387 C CA . LYS A 1 169 ? 4.705 4.618 -17.828 1.00 95.44 169 LYS A CA 1
ATOM 1388 C C . LYS A 1 169 ? 5.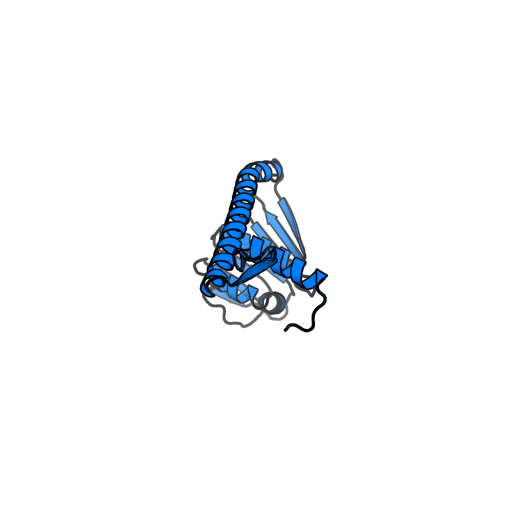719 3.496 -17.686 1.00 95.44 169 LYS A C 1
ATOM 1390 O O . LYS A 1 169 ? 5.494 2.363 -18.111 1.00 95.44 169 LYS A O 1
ATOM 1395 N N . ILE A 1 170 ? 6.805 3.826 -17.000 1.00 96.88 170 ILE A N 1
ATOM 1396 C CA . ILE A 1 170 ? 7.833 2.894 -16.557 1.00 96.88 170 ILE A CA 1
ATOM 1397 C C . ILE A 1 170 ? 8.018 3.081 -15.055 1.00 96.88 170 ILE A C 1
ATOM 1399 O O . ILE A 1 170 ? 8.159 4.202 -14.575 1.00 96.88 170 ILE A O 1
ATOM 1403 N N . ILE A 1 171 ? 8.029 1.983 -14.310 1.00 98.06 171 ILE A N 1
ATOM 1404 C CA . ILE A 1 171 ? 8.471 1.949 -12.919 1.00 98.06 171 ILE A CA 1
ATOM 1405 C C . ILE A 1 171 ? 9.763 1.150 -12.886 1.00 98.06 171 ILE A C 1
ATOM 1407 O O . ILE A 1 171 ? 9.734 -0.054 -13.115 1.00 98.06 171 ILE A O 1
ATOM 1411 N N . GLU A 1 172 ? 10.871 1.797 -12.558 1.00 98.12 172 GLU A N 1
ATOM 1412 C CA . GLU A 1 172 ? 12.125 1.108 -12.260 1.00 98.12 172 GLU A CA 1
ATOM 1413 C C . GLU A 1 172 ? 12.270 0.990 -10.750 1.00 98.12 172 GLU A C 1
ATOM 1415 O O . GLU A 1 172 ? 12.240 2.001 -10.048 1.00 98.12 172 GLU A O 1
ATOM 1420 N N . ILE A 1 173 ? 12.422 -0.228 -10.239 1.00 98.25 173 ILE A N 1
ATOM 1421 C CA . ILE A 1 173 ? 12.594 -0.495 -8.812 1.00 98.25 173 ILE A CA 1
ATOM 1422 C C . ILE A 1 173 ? 13.987 -1.042 -8.569 1.00 98.25 173 ILE A C 1
ATOM 1424 O O . ILE A 1 173 ? 14.338 -2.081 -9.112 1.00 98.25 173 ILE A O 1
ATOM 1428 N N . LEU A 1 174 ? 14.740 -0.394 -7.685 1.00 97.81 174 LEU A N 1
ATOM 1429 C CA . LEU A 1 174 ? 15.929 -0.958 -7.066 1.00 97.81 174 LEU A CA 1
ATOM 1430 C C . LEU A 1 174 ? 15.549 -1.588 -5.727 1.00 97.81 174 LEU A C 1
ATOM 1432 O O . LEU A 1 174 ? 15.105 -0.917 -4.786 1.00 97.81 174 LEU A O 1
ATOM 1436 N N . TRP A 1 175 ? 15.751 -2.894 -5.638 1.00 96.88 175 TRP A N 1
ATOM 1437 C CA . TRP A 1 175 ? 15.497 -3.670 -4.440 1.00 96.88 175 TRP A CA 1
ATOM 1438 C C . TRP A 1 175 ? 16.644 -3.532 -3.432 1.00 96.88 175 TRP A C 1
ATOM 1440 O O . TRP A 1 175 ? 17.813 -3.367 -3.777 1.00 96.88 175 TRP A O 1
ATOM 1450 N N . GLY A 1 176 ? 16.307 -3.595 -2.149 1.00 93.62 176 GLY A N 1
ATOM 1451 C CA . GLY A 1 176 ? 17.247 -3.485 -1.037 1.00 93.62 176 GLY A CA 1
ATOM 1452 C C . GLY A 1 176 ? 16.506 -3.455 0.298 1.00 93.62 176 GLY A C 1
ATOM 1453 O O . GLY A 1 176 ? 15.280 -3.568 0.332 1.00 93.62 176 GLY A O 1
ATOM 1454 N N . GLN A 1 177 ? 17.230 -3.262 1.408 1.00 91.25 177 GLN A N 1
ATOM 1455 C CA . GLN A 1 177 ? 16.602 -3.124 2.735 1.00 91.25 177 GLN A CA 1
ATOM 1456 C C . GLN A 1 177 ? 15.570 -1.988 2.765 1.00 91.25 177 GLN A C 1
ATOM 1458 O O . GLN A 1 177 ? 14.485 -2.126 3.333 1.00 91.25 177 GLN A O 1
ATOM 1463 N N . VAL A 1 178 ? 15.901 -0.878 2.104 1.00 94.62 178 VAL A N 1
ATOM 1464 C CA . VAL A 1 178 ? 14.973 0.208 1.803 1.00 94.62 178 VAL A CA 1
ATOM 1465 C C . VAL A 1 178 ? 14.843 0.272 0.283 1.00 94.62 178 VAL A C 1
ATOM 1467 O O . VAL A 1 178 ? 15.735 0.819 -0.363 1.00 94.62 178 VAL A O 1
ATOM 1470 N N . PRO A 1 179 ? 13.782 -0.307 -0.306 1.00 96.88 179 PRO A N 1
ATOM 1471 C CA . PRO A 1 179 ? 13.613 -0.278 -1.750 1.00 96.88 179 PRO A CA 1
ATOM 1472 C C . PRO A 1 179 ? 13.281 1.139 -2.217 1.00 96.88 179 PRO A C 1
ATOM 1474 O O . PRO A 1 179 ? 12.652 1.923 -1.489 1.00 96.88 179 PRO A O 1
ATOM 1477 N N . VAL A 1 180 ? 13.691 1.442 -3.442 1.00 97.75 180 VAL A N 1
ATOM 1478 C CA . VAL A 1 180 ? 13.459 2.726 -4.100 1.00 97.75 180 VAL A CA 1
ATOM 1479 C C . VAL A 1 180 ? 12.919 2.456 -5.494 1.00 97.75 180 VAL A C 1
ATOM 1481 O O . VAL A 1 180 ? 13.436 1.593 -6.192 1.00 97.75 180 VAL A O 1
ATOM 1484 N N . ALA A 1 181 ? 11.890 3.190 -5.896 1.00 98.06 181 ALA A N 1
ATOM 1485 C CA . ALA A 1 181 ? 11.363 3.166 -7.245 1.00 98.06 181 ALA A CA 1
ATOM 1486 C C . ALA A 1 181 ? 11.363 4.556 -7.866 1.00 98.06 181 ALA A C 1
ATOM 1488 O O . ALA A 1 181 ? 11.166 5.558 -7.179 1.00 98.06 181 ALA A O 1
ATOM 1489 N N . ILE A 1 182 ? 11.539 4.591 -9.177 1.00 97.56 182 ILE A N 1
ATOM 1490 C CA . ILE A 1 182 ? 11.355 5.768 -10.010 1.00 97.56 182 ILE A CA 1
ATOM 1491 C C . ILE A 1 182 ? 10.184 5.468 -10.936 1.00 97.56 182 ILE A C 1
ATOM 1493 O O . ILE A 1 182 ? 10.224 4.494 -11.683 1.00 97.56 182 ILE A O 1
ATOM 1497 N N . LEU A 1 183 ? 9.146 6.296 -10.876 1.00 96.56 183 LEU A N 1
ATOM 1498 C CA . LEU A 1 183 ? 8.104 6.347 -11.893 1.00 96.56 183 LEU A CA 1
ATOM 1499 C C . LEU A 1 183 ? 8.526 7.359 -12.948 1.00 96.56 183 LEU A C 1
ATOM 1501 O O . LEU A 1 183 ? 8.825 8.502 -12.611 1.00 96.56 183 LEU A O 1
ATOM 1505 N N . ILE A 1 184 ? 8.501 6.948 -14.206 1.00 94.50 184 ILE A N 1
ATOM 1506 C CA . ILE A 1 184 ? 8.664 7.811 -15.368 1.00 94.50 184 ILE A CA 1
ATOM 1507 C C . ILE A 1 184 ? 7.373 7.723 -16.172 1.00 94.50 184 ILE A C 1
ATOM 1509 O O . ILE A 1 184 ? 6.921 6.630 -16.501 1.00 94.50 184 ILE A O 1
ATOM 1513 N N . GLU A 1 185 ? 6.779 8.865 -16.492 1.00 92.00 185 GLU A N 1
ATOM 1514 C CA . GLU A 1 185 ? 5.647 8.974 -17.408 1.00 92.00 185 GLU A CA 1
ATOM 1515 C C . GLU A 1 185 ? 6.049 9.860 -18.590 1.00 92.00 185 GLU A C 1
ATOM 1517 O O . GLU A 1 185 ? 6.550 10.970 -18.398 1.00 92.00 185 GLU A O 1
ATOM 1522 N N . SER A 1 186 ? 5.834 9.374 -19.812 1.00 86.75 186 SER A N 1
ATOM 1523 C CA . SER A 1 186 ? 6.069 10.114 -21.061 1.00 86.75 186 SER A CA 1
ATOM 1524 C C . SER A 1 186 ? 4.819 10.064 -21.946 1.00 86.75 186 SER A C 1
ATOM 1526 O O . SER A 1 186 ? 3.931 9.265 -21.684 1.00 86.75 186 SER A O 1
ATOM 1528 N N . ALA A 1 187 ? 4.690 10.928 -22.954 1.00 76.19 187 ALA A N 1
ATOM 1529 C CA . ALA A 1 187 ? 3.615 10.847 -23.965 1.00 76.19 187 ALA A CA 1
ATOM 1530 C C . ALA A 1 187 ? 4.149 10.595 -25.380 1.00 76.19 187 ALA A C 1
ATOM 1532 O O . ALA A 1 187 ? 3.358 10.605 -26.323 1.00 76.19 187 ALA A O 1
ATOM 1533 N N . GLU A 1 188 ? 5.465 10.419 -25.511 1.00 59.62 188 GLU A N 1
ATOM 1534 C CA . GLU A 1 188 ? 6.105 9.956 -26.746 1.00 59.62 188 GLU A CA 1
ATOM 1535 C C . GLU A 1 188 ? 5.798 8.482 -27.020 1.00 59.62 188 GLU A C 1
ATOM 1537 O O . GLU A 1 188 ? 5.725 7.703 -26.038 1.00 59.62 188 GLU A O 1
#

Solvent-accessible surface area (backbone atoms only — not comparable to full-atom values): 10697 Å² total; per-residue (Å²): 137,78,100,67,60,69,68,63,50,52,55,48,50,50,51,35,35,76,65,62,48,29,48,73,49,78,56,96,94,38,84,44,77,43,75,46,66,75,69,52,60,55,53,49,53,53,51,54,48,52,52,52,50,49,55,49,50,52,52,52,52,56,50,60,68,46,47,67,59,53,53,61,71,65,54,74,86,84,61,70,71,40,76,50,80,29,57,35,72,69,30,46,53,58,60,57,47,48,56,63,70,69,61,52,57,34,42,36,39,43,35,62,62,59,50,40,69,73,44,42,75,53,39,59,53,50,58,62,64,40,64,91,34,57,32,40,35,44,23,48,69,95,72,91,58,85,80,45,52,76,48,76,51,65,63,92,68,70,51,65,30,32,38,40,38,38,87,58,34,37,36,44,31,45,62,56,101,66,27,38,31,38,40,39,36,46,86,124

Mean predicted aligned error: 10.66 Å

Radius of gyration: 28.77 Å; Cα contacts (8 Å, |Δi|>4): 242; chains: 1; bounding box: 59×42×80 Å